Protein AF-A0A318TDD1-F1 (afdb_monomer_lite)

Radius of gyration: 45.19 Å; chains: 1; bounding box: 93×49×121 Å

Sequence (186 aa):
MVEKNIVEIVISEVKKLEINNGDYEGLSPKLKEQLFKAEYYIQQNIEKQKEIYKEIKNNKLNILNIAEKAGIPRSSVYKSKDTLEKYINGRIVEVDKEDILSLHRLTRQKKSLVELNEFIEKIQNHLIETEILEYRIFELEQQIKSLIISNQDLISREYKAQQENESLKILLRKAGISNVLNFNNN

Structure (mmCIF, N/CA/C/O backbone):
data_AF-A0A318TDD1-F1
#
_entry.id   AF-A0A318TDD1-F1
#
loop_
_atom_site.group_PDB
_atom_site.id
_atom_site.type_symbol
_atom_site.label_atom_id
_atom_site.label_alt_id
_atom_site.label_comp_id
_atom_site.label_asym_id
_atom_site.label_entity_id
_atom_site.label_seq_id
_atom_site.pdbx_PDB_ins_code
_atom_site.Cartn_x
_atom_site.Cartn_y
_atom_site.Cartn_z
_atom_site.occupancy
_atom_site.B_iso_or_equiv
_atom_site.auth_seq_id
_atom_site.auth_comp_id
_atom_site.auth_asym_id
_atom_site.auth_atom_id
_atom_site.pdbx_PDB_model_num
ATOM 1 N N . MET A 1 1 ? -13.310 -21.449 33.411 1.00 48.59 1 MET A N 1
ATOM 2 C CA . MET A 1 1 ? -13.204 -21.550 31.934 1.00 48.59 1 MET A CA 1
ATOM 3 C C . MET A 1 1 ? -12.396 -20.405 31.322 1.00 48.59 1 MET A C 1
ATOM 5 O O . MET A 1 1 ? -11.602 -20.690 30.442 1.00 48.59 1 MET A O 1
ATOM 9 N N . VAL A 1 2 ? -12.518 -19.159 31.806 1.00 59.09 2 VAL A N 1
ATOM 10 C CA . VAL A 1 2 ? -11.740 -17.999 31.309 1.00 59.09 2 VAL A CA 1
ATOM 11 C C . VAL A 1 2 ? -10.229 -18.119 31.584 1.00 59.09 2 VAL A C 1
ATOM 13 O O . VAL A 1 2 ? -9.426 -17.824 30.710 1.00 59.09 2 VAL A O 1
ATOM 16 N N . GLU A 1 3 ? -9.829 -18.637 32.750 1.00 61.62 3 GLU A N 1
ATOM 17 C CA . GLU A 1 3 ? -8.406 -18.747 33.131 1.00 61.62 3 GLU A CA 1
ATOM 18 C C . GLU A 1 3 ? -7.612 -19.767 32.300 1.00 61.62 3 GLU A C 1
ATOM 20 O O . GLU A 1 3 ? -6.470 -19.496 31.941 1.00 61.62 3 GLU A O 1
ATOM 25 N N . LYS A 1 4 ? -8.213 -20.913 31.938 1.00 63.91 4 LYS A N 1
ATOM 26 C CA . LYS A 1 4 ? -7.547 -21.926 31.093 1.00 63.91 4 LYS A CA 1
ATOM 27 C C . LYS A 1 4 ? -7.195 -21.376 29.707 1.00 63.91 4 LYS A C 1
ATOM 29 O O . LYS A 1 4 ? -6.110 -21.644 29.214 1.00 63.91 4 LYS A O 1
ATOM 34 N N . ASN A 1 5 ? -8.074 -20.552 29.139 1.00 84.69 5 ASN A N 1
ATOM 35 C CA . ASN A 1 5 ? -7.866 -19.932 27.831 1.00 84.69 5 ASN A CA 1
ATOM 36 C C . ASN A 1 5 ? -6.689 -18.935 27.856 1.00 84.69 5 ASN A C 1
ATOM 38 O O . ASN A 1 5 ? -5.859 -18.912 26.959 1.00 84.69 5 ASN A O 1
ATOM 42 N N . ILE A 1 6 ? -6.550 -18.160 28.935 1.00 90.44 6 ILE A N 1
ATOM 43 C CA . ILE A 1 6 ? -5.453 -17.189 29.066 1.00 90.44 6 ILE A CA 1
ATOM 44 C C . ILE A 1 6 ? -4.104 -17.892 29.220 1.00 90.44 6 ILE A C 1
ATOM 46 O O . ILE A 1 6 ? -3.128 -17.470 28.611 1.00 90.44 6 ILE A O 1
ATOM 50 N N . VAL A 1 7 ? -4.040 -18.988 29.981 1.00 91.69 7 VAL A N 1
ATOM 51 C CA . VAL A 1 7 ? -2.801 -19.774 30.106 1.00 91.69 7 VAL A CA 1
ATOM 52 C C . VAL A 1 7 ? -2.371 -20.347 28.752 1.00 91.69 7 VAL A C 1
ATOM 54 O O . VAL A 1 7 ? -1.194 -20.275 28.413 1.00 91.69 7 VAL A O 1
ATOM 57 N N . GLU A 1 8 ? -3.309 -20.854 27.950 1.00 93.94 8 GLU A N 1
ATOM 58 C CA . GLU A 1 8 ? -3.023 -21.340 26.593 1.00 93.94 8 GLU A CA 1
ATOM 59 C C . GLU A 1 8 ? -2.484 -20.226 25.679 1.00 93.94 8 GLU A C 1
ATOM 61 O O . GLU A 1 8 ? -1.515 -20.445 24.949 1.00 93.94 8 GLU A O 1
ATOM 66 N N . ILE A 1 9 ? -3.048 -19.015 25.767 1.00 93.50 9 ILE A N 1
ATOM 67 C CA . ILE A 1 9 ? -2.560 -17.844 25.023 1.00 93.50 9 ILE A CA 1
ATOM 68 C C . ILE A 1 9 ? -1.137 -17.478 25.455 1.00 93.50 9 ILE A C 1
ATOM 70 O O . ILE A 1 9 ? -0.271 -17.301 24.600 1.00 93.50 9 ILE A O 1
ATOM 74 N N . VAL A 1 10 ? -0.865 -17.430 26.763 1.00 94.75 10 VAL A N 1
ATOM 75 C CA . VAL A 1 10 ? 0.481 -17.138 27.282 1.00 94.75 10 VAL A CA 1
ATOM 76 C C . VAL A 1 10 ? 1.493 -18.168 26.783 1.00 94.75 10 VAL A C 1
ATOM 78 O O . VAL A 1 10 ? 2.563 -17.785 26.317 1.00 94.75 10 VAL A O 1
ATOM 81 N N . ILE A 1 11 ? 1.162 -19.462 26.831 1.00 95.31 11 ILE A N 1
ATOM 82 C CA . ILE A 1 11 ? 2.038 -20.532 26.326 1.00 95.31 11 ILE A CA 1
ATOM 83 C C . ILE A 1 11 ? 2.321 -20.332 24.830 1.00 95.31 11 ILE A C 1
ATOM 85 O O . ILE A 1 11 ? 3.471 -20.425 24.394 1.00 95.31 11 ILE A O 1
ATOM 89 N N . SER A 1 12 ? 1.285 -20.026 24.045 1.00 95.38 12 SER A N 1
ATOM 90 C CA . SER A 1 12 ? 1.413 -19.771 22.609 1.00 95.38 12 SER A CA 1
ATOM 91 C C . SER A 1 12 ? 2.309 -18.564 22.311 1.00 95.38 12 SER A C 1
ATOM 93 O O . SER A 1 12 ? 3.202 -18.654 21.466 1.00 95.38 12 SER A O 1
ATOM 95 N N . GLU A 1 13 ? 2.111 -17.441 23.002 1.00 95.19 13 GLU A N 1
ATOM 96 C CA . GLU A 1 13 ? 2.904 -16.229 22.771 1.00 95.19 13 GLU A CA 1
ATOM 97 C C . GLU A 1 13 ? 4.341 -16.366 23.295 1.00 95.19 13 GLU A C 1
ATOM 99 O O . GLU A 1 13 ? 5.260 -15.895 22.635 1.00 95.19 13 GLU A O 1
ATOM 104 N N . VAL A 1 14 ? 4.583 -17.096 24.391 1.00 95.62 14 VAL A N 1
ATOM 105 C CA . VAL A 1 14 ? 5.948 -17.436 24.846 1.00 95.62 14 VAL A CA 1
ATOM 106 C C . VAL A 1 14 ? 6.703 -18.227 23.781 1.00 95.62 14 VAL A C 1
ATOM 108 O O . VAL A 1 14 ? 7.860 -17.920 23.498 1.00 95.62 14 VAL A O 1
ATOM 111 N N . LYS A 1 15 ? 6.037 -19.191 23.134 1.00 95.44 15 LYS A N 1
ATOM 112 C CA . LYS A 1 15 ? 6.617 -19.958 22.027 1.00 95.44 15 LYS A CA 1
AT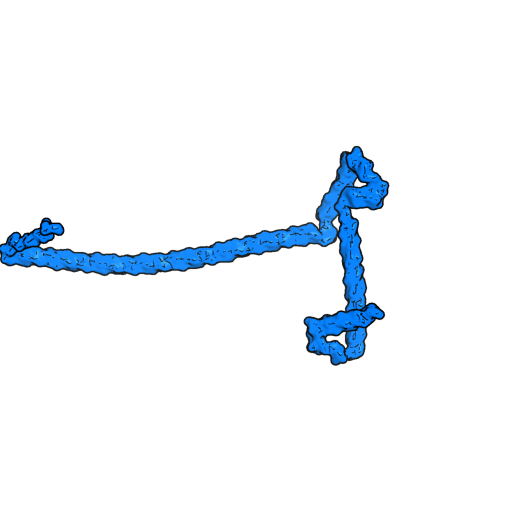OM 113 C C . LYS A 1 15 ? 6.897 -19.087 20.803 1.00 95.44 15 LYS A C 1
ATOM 115 O O . LYS A 1 15 ? 7.966 -19.183 20.215 1.00 95.44 15 LYS A O 1
ATOM 120 N N . LYS A 1 16 ? 5.941 -18.243 20.416 1.00 95.69 16 LYS A N 1
ATOM 121 C CA . LYS A 1 16 ? 6.019 -17.387 19.223 1.00 95.69 16 LYS A CA 1
ATOM 122 C C . LYS A 1 16 ? 7.038 -16.253 19.352 1.00 95.69 16 LYS A C 1
ATOM 124 O O . LYS A 1 16 ? 7.651 -15.882 18.360 1.00 95.69 16 LYS A O 1
ATOM 129 N N . LEU A 1 17 ? 7.191 -15.700 20.552 1.00 95.56 17 LEU A N 1
ATOM 130 C CA . LEU A 1 17 ? 8.144 -14.631 20.862 1.00 95.56 17 LEU A CA 1
ATOM 131 C C . LEU A 1 17 ? 9.504 -15.172 21.335 1.00 95.56 17 LEU A C 1
ATOM 133 O O . LEU A 1 17 ? 10.353 -14.384 21.741 1.00 95.56 17 LEU A O 1
ATOM 137 N N . GLU A 1 18 ? 9.693 -16.497 21.319 1.00 93.81 18 GLU A N 1
ATOM 138 C CA . GLU A 1 18 ? 10.921 -17.193 21.734 1.00 93.81 18 GLU A CA 1
ATOM 139 C C . GLU A 1 18 ? 11.395 -16.845 23.160 1.00 93.81 18 GLU A C 1
ATOM 141 O O . GLU A 1 18 ? 12.580 -16.917 23.492 1.00 93.81 18 GLU A O 1
ATOM 146 N N . ILE A 1 19 ? 10.463 -16.512 24.057 1.00 92.00 19 ILE A N 1
ATOM 147 C CA . ILE A 1 19 ? 10.782 -16.227 25.460 1.00 92.00 19 ILE A CA 1
ATOM 148 C C . ILE A 1 19 ? 11.241 -17.531 26.119 1.00 92.00 19 ILE A C 1
ATOM 150 O O . ILE A 1 19 ? 10.543 -18.539 26.051 1.00 92.00 19 ILE A O 1
ATOM 154 N N . ASN A 1 20 ? 12.419 -17.522 26.754 1.00 92.25 20 ASN A N 1
ATOM 155 C CA . ASN A 1 20 ? 13.045 -18.727 27.318 1.00 92.25 20 ASN A CA 1
ATOM 156 C C . ASN A 1 20 ? 13.154 -19.875 26.290 1.00 92.25 20 ASN A C 1
ATOM 158 O O . ASN A 1 20 ? 12.842 -21.024 26.593 1.00 92.25 20 ASN A O 1
ATOM 162 N N . ASN A 1 21 ? 13.542 -19.557 25.047 1.00 91.94 21 ASN A N 1
ATOM 163 C CA . ASN A 1 21 ? 13.595 -20.505 23.924 1.00 91.94 21 ASN A CA 1
ATOM 164 C C . ASN A 1 21 ? 12.242 -21.184 23.630 1.00 91.94 21 ASN A C 1
ATOM 166 O O . ASN A 1 21 ? 12.189 -22.316 23.151 1.00 91.94 21 ASN A O 1
ATOM 170 N N . GLY A 1 22 ? 11.140 -20.506 23.957 1.00 90.19 22 GLY A N 1
ATOM 171 C CA . GLY A 1 22 ? 9.783 -21.015 23.798 1.00 90.19 22 GLY A CA 1
ATOM 172 C C . GLY A 1 22 ? 9.348 -22.027 24.860 1.00 90.19 22 GLY A C 1
ATOM 173 O O . GLY A 1 22 ? 8.256 -22.584 24.740 1.00 90.19 22 GLY A O 1
ATOM 174 N N . ASP A 1 23 ? 10.159 -22.262 25.897 1.00 93.50 23 ASP A N 1
ATOM 175 C CA . ASP A 1 23 ? 9.801 -23.131 27.015 1.00 93.50 23 ASP A CA 1
ATOM 176 C C . ASP A 1 23 ? 9.113 -22.338 28.132 1.00 93.50 23 ASP A C 1
ATOM 178 O O . ASP A 1 23 ? 9.750 -21.727 28.995 1.00 93.50 23 ASP A O 1
ATOM 182 N N . TYR A 1 24 ? 7.780 -22.380 28.130 1.00 92.94 24 TYR A N 1
ATOM 183 C CA . TYR A 1 24 ? 6.978 -21.838 29.221 1.00 92.94 24 TYR A CA 1
ATOM 184 C C . TYR A 1 24 ? 7.194 -22.605 30.527 1.00 92.94 24 TYR A C 1
ATOM 186 O O . TYR A 1 24 ? 7.196 -21.990 31.593 1.00 92.94 24 TYR A O 1
ATOM 194 N N . GLU A 1 25 ? 7.385 -23.928 30.484 1.00 93.88 25 GLU A N 1
ATOM 195 C CA . GLU A 1 25 ? 7.433 -24.734 31.701 1.00 93.88 25 GLU A CA 1
ATOM 196 C C . GLU A 1 25 ? 8.698 -24.493 32.521 1.00 93.88 25 GLU A C 1
ATOM 198 O O . GLU A 1 25 ? 8.611 -24.451 33.752 1.00 93.88 25 GLU A O 1
ATOM 203 N N . GLY A 1 26 ? 9.818 -24.213 31.852 1.00 91.75 26 GLY A N 1
ATOM 204 C CA . GLY A 1 26 ? 11.082 -23.811 32.468 1.00 91.75 26 GLY A CA 1
ATOM 205 C C . GLY A 1 26 ? 11.073 -22.436 33.151 1.00 91.75 26 GLY A C 1
ATOM 206 O O . GLY A 1 26 ? 12.039 -22.085 33.831 1.00 91.75 26 GLY A O 1
ATOM 207 N N . LEU A 1 27 ? 10.001 -21.645 33.021 1.00 94.06 27 LEU A N 1
ATOM 208 C CA . LEU A 1 27 ? 9.895 -20.345 33.686 1.00 94.06 27 LEU A CA 1
ATOM 209 C C . LEU A 1 27 ?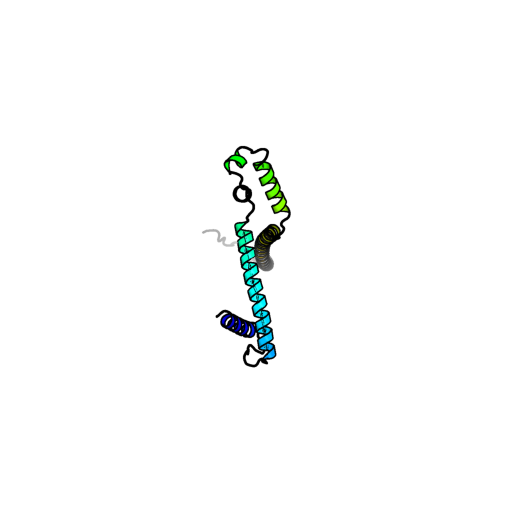 9.622 -20.478 35.189 1.00 94.06 27 LEU A C 1
ATOM 211 O O . LEU A 1 27 ? 8.841 -21.318 35.643 1.00 94.06 27 LEU A O 1
ATOM 215 N N . SER A 1 28 ? 10.195 -19.559 35.972 1.00 95.62 28 SER A N 1
ATOM 216 C CA . SER A 1 28 ? 9.906 -19.485 37.408 1.00 95.62 28 SER A CA 1
ATOM 217 C C . SER A 1 28 ? 8.413 -19.202 37.674 1.00 95.62 28 SER A C 1
ATOM 219 O O . SER A 1 28 ? 7.795 -18.436 36.924 1.00 95.62 28 SER A O 1
ATOM 221 N N . PRO A 1 29 ? 7.825 -19.731 38.768 1.00 95.31 29 PRO A N 1
ATOM 222 C CA . PRO A 1 29 ? 6.404 -19.538 39.079 1.00 95.31 29 PRO A CA 1
ATOM 223 C C . PRO A 1 29 ? 5.979 -18.067 39.144 1.00 95.31 29 PRO A C 1
ATOM 225 O O . PRO A 1 29 ? 4.921 -17.698 38.641 1.00 95.31 29 PRO A O 1
ATOM 228 N N . LYS A 1 30 ? 6.844 -17.205 39.694 1.00 95.50 30 LYS A N 1
ATOM 229 C CA . LYS A 1 30 ? 6.609 -15.758 39.774 1.00 95.50 30 LYS A CA 1
ATOM 230 C C . LYS A 1 30 ? 6.470 -15.121 38.389 1.00 95.50 30 LYS A C 1
ATOM 232 O O . LYS A 1 30 ? 5.648 -14.232 38.198 1.00 95.50 30 LYS A O 1
ATOM 237 N N . LEU A 1 31 ? 7.269 -15.576 37.427 1.00 94.62 31 LEU A N 1
ATOM 238 C CA . LEU A 1 31 ? 7.280 -15.032 36.072 1.00 94.62 31 LEU A CA 1
ATOM 239 C C . LEU A 1 31 ? 6.074 -15.537 35.269 1.00 94.62 31 LEU A C 1
ATOM 241 O O . LEU A 1 31 ? 5.433 -14.745 34.585 1.00 94.62 31 LEU A O 1
ATOM 245 N N . LYS A 1 32 ? 5.684 -16.809 35.450 1.00 94.56 32 LYS A N 1
ATOM 246 C CA . LYS A 1 32 ? 4.418 -17.358 34.929 1.00 94.56 32 LYS A CA 1
ATOM 247 C C . LYS A 1 32 ? 3.209 -16.547 35.416 1.00 94.56 32 LYS A C 1
ATOM 249 O O . LYS A 1 32 ? 2.358 -16.163 34.619 1.00 94.56 32 LYS A O 1
ATOM 254 N N . GLU A 1 33 ? 3.165 -16.216 36.708 1.00 95.12 33 GLU A N 1
ATOM 255 C CA . GLU A 1 33 ? 2.094 -15.395 37.290 1.00 95.12 33 GLU A CA 1
ATOM 256 C C . GLU A 1 33 ? 2.065 -13.968 36.713 1.00 95.12 33 GLU A C 1
ATOM 258 O O . GLU A 1 33 ? 0.995 -13.429 36.423 1.00 95.12 33 GLU A O 1
ATOM 263 N N . GLN A 1 34 ? 3.232 -13.348 36.515 1.00 95.69 34 GLN A N 1
ATOM 264 C CA . GLN A 1 34 ? 3.334 -12.017 35.909 1.00 95.69 34 GLN A CA 1
ATOM 265 C C . GLN A 1 34 ? 2.864 -12.010 34.452 1.00 95.69 34 GLN A C 1
ATOM 267 O O . GLN A 1 34 ? 2.105 -11.118 34.073 1.00 95.69 34 GLN A O 1
ATOM 272 N N . LEU A 1 35 ? 3.264 -13.009 33.660 1.00 95.56 35 LEU A N 1
ATOM 273 C CA . LEU A 1 35 ? 2.818 -13.163 32.275 1.00 95.56 35 LEU A CA 1
ATOM 274 C C . LEU A 1 35 ? 1.305 -13.365 32.199 1.00 95.56 35 LEU A C 1
ATOM 276 O O . LEU A 1 35 ? 0.641 -12.698 31.413 1.00 95.56 35 LEU A O 1
ATOM 280 N N . PHE A 1 36 ? 0.747 -14.206 33.070 1.00 95.12 36 PHE A N 1
ATOM 281 C CA . PHE A 1 36 ? -0.698 -14.391 33.156 1.00 95.12 36 PHE A CA 1
ATOM 282 C C . PHE A 1 36 ? -1.432 -13.082 33.473 1.00 95.12 36 PHE A C 1
ATOM 284 O O . PHE A 1 36 ? -2.406 -12.744 32.805 1.00 95.12 36 PHE A O 1
ATOM 291 N N . LYS A 1 37 ? -0.966 -12.314 34.468 1.00 95.81 37 LYS A N 1
ATOM 292 C CA . LYS A 1 37 ? -1.576 -11.024 34.838 1.00 95.81 37 LYS A CA 1
ATOM 293 C C . LYS A 1 37 ? -1.495 -10.000 33.706 1.00 95.81 37 LYS A C 1
ATOM 295 O O . LYS A 1 37 ? -2.464 -9.277 33.473 1.00 95.81 37 LYS A O 1
ATOM 300 N N . ALA A 1 38 ? -0.356 -9.940 33.018 1.00 95.75 38 ALA A N 1
A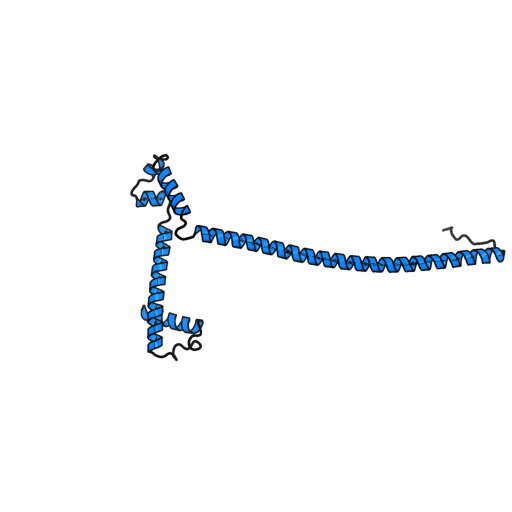TOM 301 C CA . ALA A 1 38 ? -0.177 -9.072 31.862 1.00 95.75 38 ALA A CA 1
ATOM 302 C C . ALA A 1 38 ? -1.149 -9.458 30.739 1.00 95.75 38 ALA A C 1
ATOM 304 O O . ALA A 1 38 ? -1.900 -8.606 30.266 1.00 95.75 38 ALA A O 1
ATOM 305 N N . GLU A 1 39 ? -1.202 -10.742 30.385 1.00 95.69 39 GLU A N 1
ATOM 306 C CA . GLU A 1 39 ? -2.077 -11.246 29.328 1.00 95.69 39 GLU A CA 1
ATOM 307 C C . GLU A 1 39 ? -3.553 -11.039 29.663 1.00 95.69 39 GLU A C 1
ATOM 309 O O . GLU A 1 39 ? -4.327 -10.577 28.831 1.00 95.69 39 GLU A O 1
ATOM 314 N N . TYR A 1 40 ? -3.944 -11.277 30.914 1.00 94.88 40 TYR A N 1
ATOM 315 C CA . TYR A 1 40 ? -5.295 -11.000 31.386 1.00 94.88 40 TYR A CA 1
ATOM 316 C C . TYR A 1 40 ? -5.701 -9.544 31.119 1.00 94.88 40 TYR A C 1
ATOM 318 O O . TYR A 1 40 ? -6.779 -9.279 30.582 1.00 94.88 40 TYR A O 1
ATOM 326 N N . TYR A 1 41 ? -4.829 -8.587 31.444 1.00 95.56 41 TYR A N 1
ATOM 327 C CA . TYR A 1 41 ? -5.097 -7.171 31.200 1.00 95.56 41 TYR A CA 1
ATOM 328 C C . TYR A 1 41 ? -5.098 -6.814 29.704 1.00 95.56 41 TYR A C 1
ATOM 330 O O . TYR A 1 41 ? -5.919 -6.006 29.260 1.00 95.56 41 TYR A O 1
ATOM 338 N N . ILE A 1 42 ? -4.219 -7.429 28.908 1.00 95.12 42 ILE A N 1
ATOM 339 C CA . ILE A 1 42 ? -4.195 -7.270 27.447 1.00 95.12 42 ILE A CA 1
ATOM 340 C C . ILE A 1 42 ? -5.522 -7.741 26.845 1.00 95.12 42 ILE A C 1
ATOM 342 O O . ILE A 1 42 ? -6.164 -6.978 26.122 1.00 95.12 42 ILE A O 1
ATOM 346 N N . GLN A 1 43 ? -5.990 -8.937 27.203 1.00 93.81 43 GLN A N 1
ATOM 347 C CA . GLN A 1 43 ? -7.249 -9.491 26.701 1.00 93.81 43 GLN A CA 1
ATOM 348 C C . GLN A 1 43 ? -8.460 -8.651 27.114 1.00 93.81 43 GLN A C 1
ATOM 350 O O . GLN A 1 43 ? -9.340 -8.394 26.291 1.00 93.81 43 GLN A O 1
ATOM 355 N N . GLN A 1 44 ? -8.483 -8.129 28.345 1.00 94.19 44 GLN A N 1
ATOM 356 C CA . GLN A 1 44 ? -9.521 -7.179 28.753 1.00 94.19 44 GLN A CA 1
ATOM 357 C C . GLN A 1 44 ? -9.541 -5.920 27.879 1.00 94.19 44 GLN A C 1
ATOM 359 O O . GLN A 1 44 ? -10.613 -5.432 27.519 1.00 94.19 44 GLN A O 1
ATOM 364 N N . ASN A 1 45 ? -8.375 -5.378 27.528 1.00 94.44 45 ASN A N 1
ATOM 365 C CA . ASN A 1 45 ? -8.309 -4.221 26.640 1.00 94.44 45 ASN A CA 1
ATOM 366 C C . ASN A 1 45 ? -8.698 -4.565 25.202 1.00 94.44 45 ASN A C 1
ATOM 368 O O . ASN A 1 45 ? -9.360 -3.754 24.559 1.00 94.44 45 ASN A O 1
ATOM 372 N N . ILE A 1 46 ? -8.348 -5.753 24.708 1.00 93.12 46 ILE A N 1
ATOM 373 C CA . ILE A 1 46 ? -8.780 -6.232 23.389 1.00 93.12 46 ILE A CA 1
ATOM 374 C C . ILE A 1 46 ? -10.311 -6.294 23.321 1.00 93.12 46 ILE A C 1
ATOM 376 O O . ILE A 1 46 ? -10.896 -5.812 22.352 1.00 93.12 46 ILE A O 1
ATOM 380 N N . GLU A 1 47 ? -10.976 -6.828 24.347 1.00 92.94 47 GLU A N 1
ATOM 381 C CA . GLU A 1 47 ? -12.443 -6.863 24.398 1.00 92.94 47 GLU A CA 1
ATOM 382 C C . GLU A 1 47 ? -13.053 -5.455 24.399 1.00 92.94 47 GLU A C 1
ATOM 384 O O . GLU A 1 47 ? -13.908 -5.160 23.563 1.00 92.94 47 GLU A O 1
ATOM 389 N N . LYS A 1 48 ? -12.533 -4.533 25.221 1.00 93.94 48 LYS A N 1
ATOM 390 C CA . LYS A 1 48 ? -12.970 -3.124 25.203 1.00 93.94 48 LYS A CA 1
ATOM 391 C C . LYS A 1 48 ? -12.793 -2.477 23.830 1.00 93.94 48 LYS A C 1
ATOM 393 O O . LYS A 1 48 ? -13.671 -1.763 23.356 1.00 93.94 48 LYS A O 1
ATOM 398 N N . GLN A 1 49 ? -11.673 -2.732 23.157 1.00 89.94 49 GLN A N 1
ATOM 399 C CA . GLN A 1 49 ? -11.444 -2.213 21.809 1.00 89.94 49 GLN A CA 1
ATOM 400 C C . GLN A 1 49 ? -12.452 -2.777 20.799 1.00 89.94 49 GLN A C 1
ATOM 402 O O . GLN A 1 49 ? -12.939 -2.031 19.947 1.00 89.94 49 GLN A O 1
ATOM 407 N N . LYS A 1 50 ? -12.818 -4.063 20.900 1.00 91.81 50 LYS A N 1
ATOM 408 C CA . LYS A 1 50 ? -13.869 -4.665 20.060 1.00 91.81 50 LYS A CA 1
ATOM 409 C C . LYS A 1 50 ? -15.233 -4.019 20.308 1.00 91.81 50 LYS A C 1
ATOM 411 O O . LYS A 1 50 ? -15.984 -3.821 19.352 1.00 91.81 50 LYS A O 1
ATOM 416 N N . GLU A 1 51 ? -15.564 -3.703 21.557 1.00 93.44 51 GLU A N 1
ATOM 417 C CA . GLU A 1 51 ? -16.799 -2.996 21.917 1.00 93.44 51 GLU A CA 1
ATOM 418 C C . GLU A 1 51 ? -16.823 -1.590 21.315 1.00 93.44 51 GLU A C 1
ATOM 420 O O . GLU A 1 51 ? -17.738 -1.274 20.554 1.00 93.44 51 GLU A O 1
ATOM 425 N N . ILE A 1 52 ? -15.765 -0.803 21.531 1.00 90.50 52 ILE A N 1
ATOM 426 C CA . ILE A 1 52 ? -15.610 0.540 20.952 1.00 90.50 52 ILE A CA 1
ATOM 427 C C . ILE A 1 52 ? -15.732 0.489 19.423 1.00 90.50 52 ILE A C 1
ATOM 429 O O . ILE A 1 52 ? -16.434 1.298 18.819 1.00 90.50 52 ILE A O 1
ATOM 433 N N . TYR A 1 53 ? -15.102 -0.492 18.772 1.00 87.12 53 TYR A N 1
ATOM 434 C CA . TYR A 1 53 ? -15.209 -0.667 17.325 1.00 87.12 53 TYR A CA 1
ATOM 435 C C . TYR A 1 53 ? -16.656 -0.913 16.867 1.00 87.12 53 TYR A C 1
ATOM 437 O O . TYR A 1 53 ? -17.108 -0.323 15.880 1.00 87.12 53 TYR A O 1
ATOM 445 N N . LYS A 1 54 ? -17.408 -1.760 17.583 1.00 88.94 54 LYS A N 1
ATOM 446 C CA . LYS A 1 54 ? -18.832 -1.994 17.295 1.00 88.94 54 LYS A CA 1
ATOM 447 C C . LYS A 1 54 ? -19.654 -0.721 17.490 1.00 88.94 54 LYS A C 1
ATOM 449 O O . LYS A 1 54 ? -20.504 -0.427 16.651 1.00 88.94 54 LYS A O 1
ATOM 454 N N . GLU A 1 55 ? -19.394 0.042 18.546 1.00 87.62 55 GLU A N 1
ATOM 455 C CA . GLU A 1 55 ? -20.081 1.309 18.804 1.00 87.62 55 GLU A CA 1
ATOM 456 C C . GLU A 1 55 ? -19.818 2.337 17.707 1.00 87.62 55 GLU A C 1
ATOM 458 O O . GLU A 1 55 ? -20.767 2.910 17.178 1.00 87.62 55 GLU A O 1
ATOM 463 N N . ILE A 1 56 ? -18.561 2.522 17.297 1.00 84.50 56 ILE A N 1
ATOM 464 C CA . ILE A 1 56 ? -18.195 3.426 16.198 1.00 84.50 56 ILE A CA 1
ATOM 465 C C . ILE A 1 56 ? -18.913 3.016 14.908 1.00 84.50 56 ILE A C 1
ATOM 467 O O . ILE A 1 56 ? -19.472 3.860 14.206 1.00 84.50 56 ILE A O 1
ATOM 471 N N . LYS A 1 57 ? -18.949 1.713 14.604 1.00 81.19 57 LYS A N 1
ATOM 472 C CA . LYS A 1 57 ? -19.636 1.188 13.418 1.00 81.19 57 LYS A CA 1
ATOM 473 C C . LYS A 1 57 ? -21.144 1.459 13.456 1.00 81.19 57 LYS A C 1
ATOM 475 O O . LYS A 1 57 ? -21.724 1.816 12.430 1.00 81.19 57 LYS A O 1
ATOM 480 N N . ASN A 1 58 ? -21.771 1.302 14.619 1.00 80.75 58 ASN A N 1
ATOM 481 C CA . ASN A 1 58 ? -23.214 1.472 14.795 1.00 80.75 58 ASN A CA 1
ATOM 482 C C . ASN A 1 58 ? -23.635 2.947 14.903 1.00 80.75 58 ASN A C 1
ATOM 484 O O . ASN A 1 58 ? -24.742 3.297 14.502 1.00 80.75 58 ASN A O 1
ATOM 488 N N . ASN A 1 59 ? -22.750 3.822 15.382 1.00 80.88 59 ASN A N 1
ATOM 489 C CA . ASN A 1 59 ? -23.002 5.252 15.569 1.00 80.88 59 ASN A CA 1
ATOM 490 C C . ASN A 1 59 ? -22.521 6.109 14.388 1.00 80.88 59 ASN A C 1
ATOM 492 O O . ASN A 1 59 ? -22.220 7.290 14.556 1.00 80.88 59 ASN A O 1
ATOM 496 N N . LYS A 1 60 ? -22.466 5.545 13.173 1.00 82.38 60 LYS A N 1
ATOM 497 C CA . LYS A 1 60 ? -22.097 6.309 11.976 1.00 82.38 60 LYS A CA 1
ATOM 498 C C . LYS A 1 60 ? -23.027 7.514 11.812 1.00 82.38 60 LYS A C 1
ATOM 500 O O . LYS A 1 60 ? -24.244 7.345 11.687 1.00 82.38 60 LYS A O 1
ATOM 505 N N . LEU A 1 61 ? -22.446 8.709 11.767 1.00 86.44 61 LEU A N 1
ATOM 506 C CA . LEU A 1 61 ? -23.183 9.953 11.591 1.00 86.44 61 LEU A CA 1
ATOM 507 C C . LEU A 1 61 ? -23.796 9.994 10.189 1.00 86.44 61 LEU A C 1
ATOM 509 O O . LEU A 1 61 ? -23.108 9.995 9.173 1.00 86.44 61 LEU A O 1
ATOM 513 N N . ASN A 1 62 ? -25.120 9.959 10.137 1.00 89.44 62 ASN A N 1
ATOM 514 C CA . ASN A 1 62 ? -25.907 10.198 8.937 1.00 89.44 62 ASN A CA 1
ATOM 515 C C . ASN A 1 62 ? -27.271 10.749 9.362 1.00 89.44 62 ASN A C 1
ATOM 517 O O . ASN A 1 62 ? -27.680 10.572 10.512 1.00 89.44 62 ASN A O 1
ATOM 521 N N . ILE A 1 63 ? -27.984 11.388 8.433 1.00 90.62 63 ILE A N 1
ATOM 522 C CA . ILE A 1 63 ? -29.291 12.001 8.708 1.00 90.62 63 ILE A CA 1
ATOM 523 C C . ILE A 1 63 ? -30.263 11.034 9.388 1.00 90.62 63 ILE A C 1
ATOM 525 O O . ILE A 1 63 ? -30.963 11.432 10.314 1.00 90.62 63 ILE A O 1
ATOM 529 N N . LEU A 1 64 ? -30.313 9.773 8.949 1.00 89.06 64 LEU A N 1
ATOM 530 C CA . LEU A 1 64 ? -31.284 8.799 9.449 1.00 89.06 64 LEU A CA 1
ATOM 531 C C . LEU A 1 64 ? -30.980 8.410 10.895 1.00 89.06 64 LEU A C 1
ATOM 533 O O . LEU A 1 64 ? -31.885 8.435 11.725 1.00 89.06 64 LEU A O 1
ATOM 537 N N . ASN A 1 65 ? -29.714 8.113 11.190 1.00 90.56 65 ASN A N 1
ATOM 538 C CA . ASN A 1 65 ? -29.251 7.772 12.531 1.00 90.56 65 ASN A CA 1
ATOM 539 C C . ASN A 1 65 ? -29.415 8.952 13.491 1.00 90.56 65 ASN A C 1
ATOM 541 O O . ASN A 1 65 ? -29.857 8.764 14.620 1.00 90.56 65 ASN A O 1
ATOM 545 N N . ILE A 1 66 ? -29.093 10.169 13.049 1.00 91.69 66 ILE A N 1
ATOM 546 C CA . ILE A 1 66 ? -29.230 11.370 13.880 1.00 91.69 66 ILE A CA 1
ATOM 547 C C . ILE A 1 66 ? -30.705 11.654 14.164 1.00 91.69 66 ILE A C 1
ATOM 549 O O . ILE A 1 66 ? -31.059 11.891 15.315 1.00 91.69 66 ILE A O 1
ATOM 553 N N . ALA A 1 67 ? -31.574 11.571 13.152 1.00 91.81 67 ALA A N 1
ATOM 554 C CA . ALA A 1 67 ? -33.012 11.753 13.329 1.00 91.81 67 ALA A CA 1
ATOM 555 C C . ALA A 1 67 ? -33.588 10.730 14.319 1.00 91.81 67 ALA A C 1
ATOM 557 O O . ALA A 1 67 ? -34.298 11.099 15.249 1.00 91.81 67 ALA A O 1
ATOM 558 N N . GLU A 1 68 ? -33.223 9.456 14.168 1.00 91.44 68 GLU A N 1
ATOM 559 C CA . GLU A 1 68 ? -33.662 8.379 15.054 1.00 91.44 68 GLU A CA 1
ATOM 560 C C . GLU A 1 68 ? -33.188 8.582 16.499 1.00 91.44 68 GLU A C 1
ATOM 562 O O . GLU A 1 68 ? -33.999 8.550 17.423 1.00 91.44 68 GLU A O 1
ATOM 567 N N . LYS A 1 69 ? -31.895 8.858 16.706 1.00 91.19 69 LYS A N 1
ATOM 568 C CA . LYS A 1 69 ? -31.318 9.057 18.046 1.00 91.19 69 LYS A CA 1
ATOM 569 C C . LYS A 1 69 ? -31.795 10.341 18.724 1.00 91.19 69 LYS A C 1
ATOM 571 O O . LYS A 1 69 ? -31.871 10.375 19.947 1.00 91.19 69 LYS A O 1
ATOM 576 N N . ALA A 1 70 ? -32.139 11.369 17.952 1.00 91.62 70 ALA A N 1
ATOM 577 C CA . ALA A 1 70 ? -32.710 12.613 18.460 1.00 91.62 70 ALA A CA 1
ATOM 578 C C . ALA A 1 70 ? -34.235 12.542 18.675 1.00 91.62 70 ALA A C 1
ATOM 580 O O . ALA A 1 70 ? -34.829 13.522 19.119 1.00 91.62 70 ALA A O 1
ATOM 581 N N . GLY A 1 71 ? -34.887 11.421 18.339 1.00 93.62 71 GLY A N 1
ATOM 582 C CA . GLY A 1 71 ? -36.344 11.285 18.434 1.00 93.62 71 GLY A CA 1
ATOM 583 C C . GLY A 1 71 ? -37.112 12.146 17.425 1.00 93.62 71 GLY A C 1
ATOM 584 O O . GLY A 1 71 ? -38.278 12.469 17.643 1.00 93.62 71 GLY A O 1
ATOM 585 N N . ILE A 1 72 ? -36.474 12.535 16.318 1.00 93.44 72 ILE A N 1
ATOM 586 C CA . ILE A 1 72 ? -37.063 13.373 15.272 1.00 93.44 72 ILE A CA 1
ATOM 587 C C . ILE A 1 72 ? -37.604 12.468 14.154 1.00 93.44 72 ILE A C 1
ATOM 589 O O . ILE A 1 72 ? -36.841 11.708 13.550 1.00 93.44 72 ILE A O 1
ATOM 593 N N . PRO A 1 73 ? -38.900 12.558 13.794 1.00 93.75 73 PRO A N 1
ATOM 594 C CA . PRO A 1 73 ? -39.430 11.813 12.660 1.00 93.75 73 PRO A CA 1
ATOM 595 C C . PRO A 1 73 ? -38.692 12.175 11.369 1.00 93.75 73 PRO A C 1
ATOM 597 O O . PRO A 1 73 ? -38.537 13.352 11.038 1.00 93.75 73 PRO A O 1
ATOM 600 N N . ARG A 1 74 ? -38.300 11.165 10.583 1.00 91.31 74 ARG A N 1
ATOM 601 C CA . ARG A 1 74 ? -37.594 11.364 9.300 1.00 91.31 74 ARG A CA 1
ATOM 602 C C . ARG A 1 74 ? -38.336 12.329 8.376 1.00 91.31 74 ARG A C 1
ATOM 604 O O . ARG A 1 74 ? -37.725 13.194 7.759 1.00 91.31 74 ARG A O 1
ATOM 611 N N . SER A 1 75 ? -39.663 12.225 8.328 1.00 93.00 75 SER A N 1
ATOM 612 C CA . SER A 1 75 ? -40.514 13.130 7.553 1.00 93.00 75 SER A CA 1
ATOM 613 C C . SER A 1 75 ? -40.354 14.592 7.964 1.00 93.00 75 SER A C 1
ATOM 615 O O . SER A 1 75 ? -40.442 15.465 7.111 1.00 93.00 75 SER A O 1
ATOM 617 N N . SER A 1 76 ? -40.126 14.871 9.247 1.00 91.62 76 SER A N 1
ATOM 618 C CA . SER A 1 76 ? -39.950 16.233 9.758 1.00 91.62 76 SER A CA 1
ATOM 619 C C . SER A 1 76 ? -38.599 16.818 9.356 1.00 91.62 76 SER A C 1
ATOM 621 O O . SER A 1 76 ? -38.528 18.006 9.060 1.00 91.62 76 SER A O 1
ATOM 623 N N . VAL A 1 77 ? -37.553 15.989 9.269 1.00 91.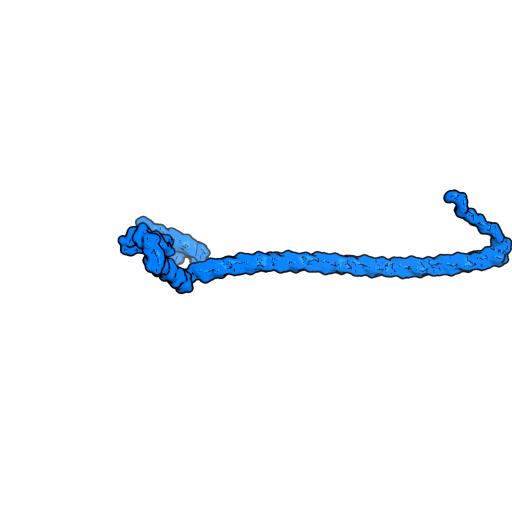19 77 VAL A N 1
ATOM 624 C CA . VAL A 1 77 ? -36.242 16.416 8.754 1.00 91.19 77 VAL A CA 1
ATOM 625 C C . VAL A 1 77 ? -36.354 16.815 7.282 1.00 91.19 77 VAL A C 1
ATOM 627 O O . VAL A 1 77 ? -36.001 17.935 6.928 1.00 91.19 77 VAL A O 1
ATOM 630 N N . TYR A 1 78 ? -36.931 15.951 6.443 1.00 90.75 78 TYR A N 1
ATOM 631 C CA . TYR A 1 78 ? -37.022 16.199 4.997 1.00 90.75 78 TYR A CA 1
ATOM 632 C C . TYR A 1 78 ? -38.064 17.253 4.595 1.00 90.75 78 TYR A C 1
ATOM 634 O O . TYR A 1 78 ? -37.955 17.842 3.520 1.00 90.75 78 TYR A O 1
ATOM 642 N N . LYS A 1 79 ? -39.080 17.508 5.431 1.00 93.69 79 LYS A N 1
ATOM 643 C CA . LYS A 1 79 ? -40.014 18.633 5.236 1.00 93.69 79 LYS A CA 1
ATOM 644 C C . LYS A 1 79 ? -39.353 19.987 5.503 1.00 93.69 79 LYS A C 1
ATOM 646 O O . LYS A 1 79 ? -39.784 20.984 4.935 1.00 93.69 79 LYS A O 1
ATOM 651 N N . SER A 1 80 ? -38.304 20.012 6.321 1.00 92.38 80 SER A N 1
ATOM 652 C CA . SER A 1 80 ? -37.610 21.221 6.768 1.00 92.38 80 SER A CA 1
ATOM 653 C C . SER A 1 80 ? -36.193 21.280 6.194 1.00 92.38 80 SER A C 1
ATOM 655 O O . SER A 1 80 ? -35.208 21.328 6.937 1.00 92.38 80 SER A O 1
ATOM 657 N N . LYS A 1 81 ? -36.090 21.257 4.857 1.00 89.88 81 LYS A N 1
ATOM 658 C CA . LYS A 1 81 ? -34.805 21.159 4.144 1.00 89.88 81 LYS A CA 1
ATOM 659 C C . LYS A 1 81 ? -33.823 22.272 4.513 1.00 89.88 81 LYS A C 1
ATOM 661 O O . LYS A 1 81 ? -32.671 22.000 4.844 1.00 89.88 81 LYS A O 1
ATOM 666 N N . ASP A 1 82 ? -34.289 23.519 4.517 1.00 93.75 82 ASP A N 1
ATOM 667 C CA . ASP A 1 82 ? -33.430 24.694 4.721 1.00 93.75 82 ASP A CA 1
ATOM 668 C C . ASP A 1 82 ? -32.976 24.897 6.172 1.00 93.75 82 ASP A C 1
ATOM 670 O O . ASP A 1 82 ? -32.115 25.738 6.436 1.00 93.75 82 ASP A O 1
ATOM 674 N N . THR A 1 83 ? -33.518 24.118 7.112 1.00 93.62 83 THR A N 1
ATOM 675 C CA . THR A 1 83 ? -33.200 24.217 8.540 1.00 93.62 83 THR A CA 1
ATOM 676 C C . THR A 1 83 ? -32.643 22.904 9.079 1.00 93.62 83 THR A C 1
ATOM 678 O O . THR A 1 83 ? -31.432 22.786 9.238 1.00 93.62 83 THR A O 1
ATOM 681 N N . LEU A 1 84 ? -33.491 21.906 9.340 1.00 92.31 84 LEU A N 1
ATOM 682 C CA . LEU A 1 84 ? -33.094 20.652 9.988 1.00 92.31 84 LEU A CA 1
ATOM 683 C C . LEU A 1 84 ? -32.153 19.825 9.114 1.00 92.31 84 LEU A C 1
ATOM 685 O O . LEU A 1 84 ? -31.095 19.411 9.581 1.00 92.31 84 LEU A O 1
ATOM 689 N N . GLU A 1 85 ? -32.507 19.604 7.848 1.00 94.62 85 GLU A N 1
ATOM 690 C CA . GLU A 1 85 ? -31.669 18.813 6.941 1.00 94.62 85 GLU A CA 1
ATOM 691 C C . GLU A 1 85 ? -30.316 19.499 6.709 1.00 94.62 85 GLU A C 1
ATOM 693 O O . GLU A 1 85 ? -29.263 18.871 6.842 1.00 94.62 85 GLU A O 1
ATOM 698 N N . LYS A 1 86 ? -30.335 20.812 6.441 1.00 95.25 86 LYS A N 1
ATOM 699 C CA . LYS A 1 86 ? -29.128 21.621 6.244 1.00 95.25 86 LYS A CA 1
ATOM 700 C C . LYS A 1 86 ? -28.230 21.655 7.483 1.00 95.25 86 LYS A C 1
ATOM 702 O O . LYS A 1 86 ? -27.019 21.505 7.341 1.00 95.25 86 LYS A O 1
ATOM 707 N N . TYR A 1 87 ? -28.796 21.817 8.679 1.00 95.31 87 TYR A N 1
ATOM 708 C CA . TYR A 1 87 ? -28.038 21.814 9.932 1.00 95.31 87 TYR A CA 1
ATOM 709 C C . TYR A 1 87 ? -27.374 20.458 10.185 1.00 95.31 87 TYR A C 1
ATOM 711 O O . TYR A 1 87 ? -26.171 20.401 10.441 1.00 95.31 87 TYR A O 1
ATOM 719 N N . ILE A 1 88 ? -28.139 19.367 10.066 1.00 94.12 88 ILE A N 1
ATOM 720 C CA . ILE A 1 88 ? -27.628 18.012 10.296 1.00 94.12 88 ILE A CA 1
ATOM 721 C C . ILE A 1 88 ? -26.510 17.698 9.298 1.00 94.12 88 ILE A C 1
ATOM 723 O O . ILE A 1 88 ? -25.428 17.287 9.709 1.00 94.12 88 ILE A O 1
ATOM 727 N N . ASN A 1 89 ? -26.725 17.953 8.005 1.00 94.25 89 ASN A N 1
ATOM 728 C CA . ASN A 1 89 ? -25.699 17.738 6.982 1.00 94.25 89 ASN A CA 1
ATOM 729 C C . ASN A 1 89 ? -24.459 18.608 7.202 1.00 94.25 89 ASN A C 1
ATOM 731 O O . ASN A 1 89 ? -23.341 18.108 7.099 1.00 94.25 89 ASN A O 1
ATOM 735 N N . GLY A 1 90 ? -24.640 19.890 7.531 1.00 94.62 90 GLY A N 1
ATOM 736 C CA . GLY A 1 90 ? -23.532 20.802 7.809 1.00 94.62 90 GLY A CA 1
ATOM 737 C C . GLY A 1 90 ? -22.658 20.303 8.959 1.00 94.62 90 GLY A C 1
ATOM 738 O O . GLY A 1 90 ? -21.442 20.206 8.811 1.00 94.62 90 GLY A O 1
ATOM 739 N N . ARG A 1 91 ? -23.279 19.888 10.069 1.00 93.94 91 ARG A N 1
ATOM 740 C CA . ARG A 1 91 ? -22.552 19.352 11.226 1.00 93.94 91 ARG A CA 1
ATOM 741 C C . ARG A 1 91 ? -21.899 18.001 10.965 1.00 93.94 91 ARG A C 1
ATOM 743 O O . ARG A 1 91 ? -20.792 17.801 11.452 1.00 93.94 91 ARG A O 1
ATOM 750 N N . ILE A 1 92 ? -22.521 17.106 10.191 1.00 92.12 92 ILE A N 1
ATOM 751 C CA . ILE A 1 92 ? -21.867 15.856 9.763 1.00 92.12 92 ILE A CA 1
ATOM 752 C C . ILE A 1 92 ? -20.570 16.185 9.015 1.00 92.12 92 ILE A C 1
ATOM 754 O O . ILE A 1 92 ? -19.517 15.671 9.369 1.00 92.12 92 ILE A O 1
ATOM 758 N N . VAL A 1 93 ? -20.627 17.095 8.038 1.00 90.69 93 VAL A N 1
ATOM 759 C CA . VAL A 1 93 ? -19.452 17.486 7.244 1.00 90.69 93 VAL A CA 1
ATOM 760 C C . VAL A 1 93 ? -18.364 18.126 8.107 1.00 90.69 93 VAL A C 1
ATOM 762 O O . VAL A 1 93 ? -17.181 17.893 7.870 1.00 90.69 93 VAL A O 1
ATOM 765 N N . GLU A 1 94 ? -18.731 18.951 9.087 1.00 90.62 94 GLU A N 1
ATOM 766 C CA . GLU A 1 94 ? -17.764 19.556 10.009 1.00 90.62 94 GLU A CA 1
ATOM 767 C C . GLU A 1 94 ? -17.076 18.505 10.889 1.00 90.62 94 GLU A C 1
ATOM 769 O O . GLU A 1 94 ? -15.851 18.506 10.971 1.00 90.62 94 GLU A O 1
ATOM 774 N N . VAL A 1 95 ? -17.828 17.561 11.460 1.00 88.12 95 VAL A N 1
ATOM 775 C CA . VAL A 1 95 ? -17.256 16.469 12.268 1.00 88.12 95 VAL A CA 1
ATOM 776 C C . VAL A 1 95 ? -16.386 15.535 11.419 1.00 88.12 95 VAL A C 1
ATOM 778 O O . VAL A 1 95 ? -15.303 15.144 11.849 1.00 88.12 95 VAL A O 1
ATOM 781 N N . ASP A 1 96 ? -16.802 15.219 10.191 1.00 85.50 96 ASP A N 1
ATOM 782 C CA . ASP A 1 96 ? -16.002 14.400 9.271 1.00 85.50 96 ASP A CA 1
ATOM 783 C C . ASP A 1 96 ? -14.676 15.092 8.902 1.00 85.50 96 ASP A C 1
ATOM 785 O O . ASP A 1 96 ? -13.649 14.431 8.734 1.00 85.50 96 ASP A O 1
ATOM 789 N N . LYS A 1 97 ? -14.659 16.431 8.813 1.00 85.38 97 LYS A N 1
ATOM 790 C CA . LYS A 1 97 ? -13.431 17.211 8.576 1.00 85.38 97 LYS A CA 1
ATOM 791 C C . LYS A 1 97 ? -12.476 17.208 9.764 1.00 85.38 97 LYS A C 1
ATOM 793 O O . LYS A 1 97 ? -11.270 17.286 9.539 1.00 85.38 97 LYS A O 1
ATOM 798 N N . GLU A 1 98 ? -12.990 17.148 10.990 1.00 87.31 98 GLU A N 1
ATOM 799 C CA . GLU A 1 98 ? -12.154 17.042 12.191 1.00 87.31 98 GLU A CA 1
ATOM 800 C C . GLU A 1 98 ? -11.375 15.717 12.217 1.00 87.31 98 GLU A C 1
ATOM 802 O O . GLU A 1 98 ? -10.306 15.661 12.819 1.00 87.31 98 GLU A O 1
ATOM 807 N N . ASP A 1 99 ? -11.876 14.678 11.531 1.00 81.75 99 ASP A N 1
ATOM 808 C CA . ASP A 1 99 ? -11.238 13.362 11.383 1.00 81.75 99 ASP A CA 1
ATOM 809 C C . ASP A 1 99 ? -10.677 12.842 12.717 1.00 81.75 99 ASP A C 1
ATOM 811 O O . ASP A 1 99 ? -9.523 12.424 12.814 1.00 81.75 99 ASP A O 1
ATOM 815 N N . ILE A 1 100 ? -11.506 12.887 13.767 1.00 81.81 100 ILE A N 1
ATOM 816 C CA . ILE A 1 100 ? -11.123 12.594 15.162 1.00 81.81 100 ILE A CA 1
ATOM 817 C C . ILE A 1 100 ? -10.426 11.229 15.283 1.00 81.81 100 ILE A C 1
ATOM 819 O O . ILE A 1 100 ? -9.484 11.059 16.053 1.00 81.81 100 ILE A O 1
ATOM 823 N N . LEU A 1 101 ? -10.867 10.252 14.487 1.00 80.75 101 LEU A N 1
ATOM 824 C CA . LEU A 1 101 ? -10.315 8.894 14.451 1.00 80.75 101 LEU A CA 1
ATOM 825 C C . LEU A 1 101 ? -9.226 8.698 13.380 1.00 80.75 101 LEU A C 1
ATOM 827 O O . LEU A 1 101 ? -8.769 7.577 13.166 1.00 80.75 101 LEU A O 1
ATOM 831 N N . SER A 1 102 ? -8.812 9.765 12.691 1.00 84.25 102 SER A N 1
ATOM 832 C CA . SER A 1 102 ? -7.826 9.759 11.600 1.00 84.25 102 SER A CA 1
ATOM 833 C C . SER A 1 102 ? -8.146 8.772 10.463 1.00 84.25 102 SER A C 1
ATOM 835 O O . SER A 1 102 ? -7.247 8.295 9.762 1.00 84.25 102 SER A O 1
ATOM 837 N N . LEU A 1 103 ? -9.424 8.432 10.270 1.00 81.56 103 LEU A N 1
ATOM 838 C CA . LEU A 1 103 ? -9.874 7.450 9.283 1.00 81.56 103 LEU A CA 1
ATOM 839 C C . LEU A 1 103 ? -9.724 7.993 7.862 1.00 81.56 103 LEU A C 1
ATOM 841 O O . LEU A 1 103 ? -9.310 7.257 6.956 1.00 81.56 103 LEU A O 1
ATOM 845 N N . HIS A 1 104 ? -10.015 9.277 7.649 1.00 80.56 104 HIS A N 1
ATOM 846 C CA . HIS A 1 104 ? -9.820 9.909 6.349 1.00 80.56 104 HIS A CA 1
ATOM 847 C C . HIS A 1 104 ? -8.339 10.054 6.024 1.00 80.56 104 HIS A C 1
ATOM 849 O O . HIS A 1 104 ? -7.941 9.750 4.896 1.00 80.56 104 HIS A O 1
ATOM 855 N N . ARG A 1 105 ? -7.509 10.438 7.000 1.00 84.56 105 ARG A N 1
ATOM 856 C CA . ARG A 1 105 ? -6.051 10.468 6.845 1.00 84.56 105 ARG A CA 1
ATOM 857 C C . ARG A 1 105 ? -5.509 9.102 6.437 1.00 84.56 105 ARG A C 1
ATOM 859 O O . ARG A 1 105 ? -4.776 9.018 5.455 1.00 84.56 105 ARG A O 1
ATOM 866 N N . LEU A 1 106 ? -5.909 8.039 7.132 1.00 86.81 106 LEU A N 1
ATOM 867 C CA . LEU A 1 106 ? -5.455 6.677 6.848 1.00 86.81 106 LEU A CA 1
ATOM 868 C C . LEU A 1 106 ? -5.922 6.191 5.469 1.00 86.81 106 LEU A C 1
ATOM 870 O O . LEU A 1 106 ? -5.151 5.594 4.720 1.00 86.81 106 LEU A O 1
ATOM 874 N N . THR A 1 107 ? -7.160 6.508 5.089 1.00 85.94 107 THR A N 1
ATOM 875 C CA . THR A 1 107 ? -7.694 6.179 3.758 1.00 85.94 107 THR A CA 1
ATOM 876 C C . THR A 1 107 ? -6.932 6.909 2.651 1.00 85.94 107 THR A C 1
ATOM 878 O O . THR A 1 107 ? -6.572 6.295 1.647 1.00 85.94 107 THR A O 1
ATOM 881 N N . ARG A 1 108 ? -6.636 8.203 2.838 1.00 88.00 108 ARG A N 1
ATOM 882 C CA . ARG A 1 108 ? -5.819 8.988 1.900 1.00 88.00 108 ARG A CA 1
ATOM 883 C C . ARG A 1 108 ? -4.414 8.416 1.780 1.00 88.00 108 ARG A C 1
ATOM 885 O O . ARG A 1 108 ? -3.967 8.188 0.667 1.00 88.00 108 ARG A O 1
ATOM 892 N N . GLN A 1 109 ? -3.764 8.113 2.902 1.00 91.94 109 GLN A N 1
ATOM 893 C CA . GLN A 1 109 ? -2.437 7.495 2.911 1.00 91.94 109 GLN A CA 1
ATOM 894 C C . GLN A 1 109 ? -2.429 6.157 2.170 1.00 91.94 109 GLN A C 1
ATOM 896 O O . GLN A 1 109 ? -1.549 5.927 1.349 1.00 91.94 109 GLN A O 1
ATOM 901 N N . LYS A 1 110 ? -3.433 5.300 2.394 1.00 93.31 110 LYS A N 1
ATOM 902 C CA . LYS A 1 110 ? -3.563 4.027 1.674 1.00 93.31 110 LYS A CA 1
ATOM 903 C C . LYS A 1 110 ? -3.711 4.240 0.168 1.00 93.31 110 LYS A C 1
ATOM 905 O O . LYS A 1 110 ? -3.074 3.533 -0.603 1.00 93.31 110 LYS A O 1
ATOM 910 N N . LYS A 1 111 ? -4.525 5.215 -0.247 1.00 94.12 111 LYS A N 1
ATOM 911 C CA . LYS A 1 111 ? -4.681 5.569 -1.662 1.00 94.12 111 LYS A CA 1
ATOM 912 C C . LYS A 1 111 ? -3.362 6.066 -2.261 1.00 94.12 111 LYS A C 1
ATOM 914 O O . LYS A 1 111 ? -2.952 5.558 -3.294 1.00 94.12 111 LYS A O 1
ATOM 919 N N . SER A 1 112 ? -2.674 6.981 -1.580 1.00 93.44 112 SER A N 1
ATOM 920 C CA . SER A 1 112 ? -1.368 7.484 -2.017 1.00 93.44 112 SER A CA 1
ATOM 921 C C . SER A 1 112 ? -0.318 6.379 -2.111 1.00 93.44 112 SER A C 1
ATOM 923 O O . SER A 1 112 ? 0.515 6.415 -3.004 1.00 93.44 112 SER A O 1
ATOM 925 N N . LEU A 1 113 ? -0.361 5.379 -1.226 1.00 96.56 113 LEU A N 1
ATOM 926 C CA . LEU A 1 113 ? 0.534 4.222 -1.282 1.00 96.56 113 LEU A CA 1
ATOM 927 C C . LEU A 1 113 ? 0.279 3.391 -2.550 1.00 96.56 113 LEU A C 1
ATOM 929 O O . LEU A 1 113 ? 1.225 3.020 -3.235 1.00 96.56 113 LEU A O 1
ATOM 933 N N . VAL A 1 114 ? -0.989 3.150 -2.899 1.00 97.19 114 VAL A N 1
ATOM 934 C CA . VAL A 1 114 ? -1.352 2.459 -4.149 1.00 97.19 114 VAL A CA 1
ATOM 935 C C . VAL A 1 114 ? -0.857 3.240 -5.368 1.00 97.19 114 VAL A C 1
ATOM 937 O O . VAL A 1 114 ? -0.167 2.670 -6.204 1.00 97.19 114 VAL A O 1
ATOM 940 N N . GLU A 1 115 ? -1.129 4.545 -5.428 1.00 96.38 115 GLU A N 1
ATOM 941 C CA . GLU A 1 115 ? -0.672 5.410 -6.527 1.00 96.38 115 GLU A CA 1
ATOM 942 C C . GLU A 1 115 ? 0.862 5.434 -6.643 1.00 96.38 115 GLU A C 1
ATOM 944 O O . GLU A 1 115 ? 1.409 5.392 -7.744 1.00 96.38 115 GLU A O 1
ATOM 949 N N . LEU A 1 116 ? 1.571 5.465 -5.509 1.00 97.44 116 LEU A N 1
ATOM 950 C CA . LEU A 1 116 ? 3.031 5.432 -5.483 1.00 97.44 116 LEU A CA 1
ATOM 951 C C . LEU A 1 116 ? 3.574 4.095 -5.999 1.00 97.44 116 LEU A C 1
ATOM 953 O O . LEU A 1 116 ? 4.540 4.087 -6.756 1.00 97.44 116 LEU A O 1
ATOM 957 N N . ASN A 1 117 ? 2.948 2.976 -5.631 1.00 96.81 117 ASN A N 1
ATOM 958 C CA . ASN A 1 117 ? 3.344 1.657 -6.121 1.00 96.81 117 ASN A CA 1
ATOM 959 C C . ASN A 1 117 ? 3.132 1.528 -7.634 1.00 96.81 117 ASN A C 1
ATOM 961 O O . ASN A 1 117 ? 4.030 1.061 -8.327 1.00 96.81 117 ASN A O 1
ATOM 965 N N . GLU A 1 118 ? 1.995 1.997 -8.154 1.00 97.50 118 GLU A N 1
ATOM 966 C CA . GLU A 1 118 ? 1.742 2.035 -9.602 1.00 97.50 118 GLU A CA 1
ATOM 967 C C . GLU A 1 118 ? 2.774 2.904 -10.336 1.00 97.50 118 GLU A C 1
ATOM 969 O O . GLU A 1 118 ? 3.194 2.592 -11.451 1.00 97.50 118 GLU A O 1
ATOM 974 N N . PHE A 1 119 ? 3.197 4.013 -9.723 1.00 97.62 119 PHE A N 1
ATOM 975 C CA . PHE A 1 119 ? 4.243 4.862 -10.282 1.00 97.62 119 PHE A CA 1
ATOM 976 C C . PHE A 1 119 ? 5.607 4.162 -10.297 1.00 97.62 119 PHE A C 1
ATOM 978 O O . PHE A 1 119 ? 6.298 4.200 -11.313 1.00 97.62 119 PHE A O 1
ATOM 985 N N . ILE A 1 120 ? 5.980 3.490 -9.204 1.00 97.38 120 ILE A N 1
ATOM 986 C CA . ILE A 1 120 ? 7.226 2.717 -9.115 1.00 97.38 120 ILE A CA 1
ATOM 987 C C . ILE A 1 120 ? 7.263 1.631 -10.193 1.00 97.38 120 ILE A C 1
ATOM 989 O O . ILE A 1 120 ? 8.266 1.516 -10.892 1.00 97.38 120 ILE A O 1
ATOM 993 N N . GLU A 1 121 ? 6.171 0.889 -10.375 1.00 97.56 121 GLU A N 1
ATOM 994 C CA . GLU A 1 121 ? 6.075 -0.162 -11.393 1.00 97.56 121 GLU A CA 1
ATOM 995 C C . GLU A 1 121 ? 6.302 0.395 -12.808 1.00 97.56 121 GLU A C 1
ATOM 997 O O . GLU A 1 121 ? 7.074 -0.158 -13.592 1.00 97.56 121 GLU A O 1
ATOM 1002 N N . LYS A 1 122 ? 5.710 1.553 -13.127 1.00 97.50 122 LYS A N 1
ATOM 1003 C CA . LYS A 1 122 ? 5.938 2.228 -14.416 1.00 97.50 122 LYS A CA 1
ATOM 1004 C C . LYS A 1 122 ? 7.398 2.628 -14.615 1.00 97.50 122 LYS A C 1
ATOM 1006 O O . LYS A 1 122 ? 7.926 2.449 -15.709 1.00 97.50 122 LYS A O 1
ATOM 1011 N N . ILE A 1 123 ? 8.048 3.160 -13.581 1.00 97.31 123 ILE A N 1
ATOM 1012 C CA . ILE A 1 123 ? 9.464 3.546 -13.649 1.00 97.31 123 ILE A CA 1
ATOM 1013 C C . ILE A 1 123 ? 10.359 2.319 -13.833 1.00 97.31 123 ILE A C 1
ATOM 1015 O O . ILE A 1 123 ? 11.288 2.367 -14.633 1.00 97.31 123 ILE A O 1
ATOM 1019 N N . GLN A 1 124 ? 10.066 1.216 -13.144 1.00 97.25 124 GLN A N 1
ATOM 1020 C CA . GLN A 1 124 ? 10.798 -0.041 -13.309 1.00 97.25 124 GLN A CA 1
ATOM 1021 C C . GLN A 1 124 ? 10.697 -0.563 -14.744 1.00 97.25 124 GLN A C 1
ATOM 1023 O O . GLN A 1 124 ? 11.719 -0.897 -15.339 1.00 97.25 124 GLN A O 1
ATOM 1028 N N . ASN A 1 125 ? 9.497 -0.560 -15.328 1.00 97.19 125 ASN A N 1
ATOM 1029 C CA . ASN A 1 125 ? 9.309 -0.954 -16.725 1.00 97.19 125 ASN A CA 1
ATOM 1030 C C . ASN A 1 125 ? 10.087 -0.044 -17.681 1.00 97.19 125 ASN A C 1
ATOM 1032 O O . ASN A 1 125 ? 10.772 -0.535 -18.574 1.00 97.19 125 ASN A O 1
ATOM 1036 N N . HIS A 1 126 ? 10.050 1.270 -17.455 1.00 96.94 126 HIS A N 1
ATOM 1037 C CA . HIS A 1 126 ? 10.785 2.216 -18.289 1.00 96.94 126 HIS A CA 1
ATOM 1038 C C . HIS A 1 126 ? 12.308 2.034 -18.197 1.00 96.94 126 HIS A C 1
ATOM 1040 O O . HIS A 1 126 ? 13.011 2.174 -19.198 1.00 96.94 126 HIS A O 1
ATOM 1046 N N . LEU A 1 127 ? 12.828 1.692 -17.013 1.00 97.69 127 LEU A N 1
ATOM 1047 C CA . LEU A 1 127 ? 14.247 1.394 -16.826 1.00 97.69 127 LEU A CA 1
ATOM 1048 C C . LEU A 1 127 ? 14.657 0.164 -17.646 1.00 97.69 127 LEU A C 1
ATOM 1050 O O . LEU A 1 127 ? 15.633 0.229 -18.385 1.00 97.69 127 LEU A O 1
ATOM 1054 N N . ILE A 1 128 ? 13.864 -0.910 -17.585 1.00 97.56 128 ILE A N 1
ATOM 1055 C CA . ILE A 1 128 ? 14.099 -2.135 -18.364 1.00 97.56 128 ILE A CA 1
ATOM 1056 C C . ILE A 1 128 ? 14.060 -1.838 -19.870 1.00 97.56 128 ILE A C 1
ATOM 1058 O O . ILE A 1 128 ? 14.937 -2.272 -20.613 1.00 97.56 128 ILE A O 1
ATOM 1062 N N . GLU A 1 129 ? 13.064 -1.081 -20.336 1.00 97.25 129 GLU A N 1
ATOM 1063 C CA . GLU A 1 129 ? 12.976 -0.663 -21.741 1.00 97.25 129 GLU A CA 1
ATOM 1064 C C . GLU A 1 129 ? 14.211 0.132 -22.175 1.00 97.25 129 GLU A C 1
ATOM 1066 O O . GLU A 1 129 ? 14.744 -0.092 -23.263 1.00 97.25 129 GLU A O 1
ATOM 1071 N N . THR A 1 130 ? 14.688 1.032 -21.314 1.00 98.00 130 THR A N 1
ATOM 1072 C CA . THR A 1 130 ? 15.884 1.835 -21.577 1.00 98.00 130 THR A CA 1
ATOM 1073 C C . THR A 1 130 ? 17.122 0.950 -21.694 1.00 98.00 130 THR A C 1
ATOM 1075 O O . THR A 1 130 ? 17.844 1.064 -22.681 1.00 98.00 130 THR A O 1
ATOM 1078 N N . GLU A 1 131 ? 17.324 0.007 -20.771 1.00 97.44 131 GLU A N 1
ATOM 1079 C CA . GLU A 1 131 ? 18.444 -0.943 -20.823 1.00 97.44 131 GLU A CA 1
ATOM 1080 C C . GLU A 1 131 ? 18.422 -1.796 -22.105 1.00 97.44 131 GLU A C 1
ATOM 1082 O O . GLU A 1 131 ? 19.458 -2.009 -22.740 1.00 97.44 131 GLU A O 1
ATOM 1087 N N . ILE A 1 132 ? 17.239 -2.249 -22.539 1.00 97.50 132 ILE A N 1
ATOM 1088 C CA . ILE A 1 132 ? 17.074 -2.996 -23.797 1.00 97.50 132 ILE A CA 1
ATOM 1089 C C . ILE A 1 132 ? 17.476 -2.134 -25.000 1.00 97.50 132 ILE A C 1
ATOM 1091 O O . ILE A 1 132 ? 18.174 -2.606 -25.905 1.00 97.50 132 ILE A O 1
ATOM 1095 N N . LEU A 1 133 ? 17.032 -0.876 -25.034 1.00 97.88 133 LEU A N 1
ATOM 1096 C CA . LEU A 1 133 ? 17.352 0.048 -26.119 1.00 97.88 133 LEU A CA 1
ATOM 1097 C C . LEU A 1 133 ? 18.845 0.384 -26.154 1.00 97.88 133 LEU A C 1
ATOM 1099 O O . LEU A 1 133 ? 19.438 0.378 -27.232 1.00 97.88 133 LEU A O 1
ATOM 1103 N N . GLU A 1 134 ? 19.467 0.615 -25.000 1.00 97.81 134 GLU A N 1
ATOM 1104 C CA . GLU A 1 134 ? 20.908 0.857 -24.883 1.00 97.81 134 GLU A CA 1
ATOM 1105 C C . GLU A 1 134 ? 21.722 -0.336 -25.389 1.00 97.81 134 GLU A C 1
ATOM 1107 O O . GLU A 1 134 ? 22.646 -0.165 -26.190 1.00 97.81 134 GLU A O 1
ATOM 1112 N N . TYR A 1 135 ? 21.336 -1.556 -25.006 1.00 97.81 135 TYR A N 1
ATOM 1113 C CA . TYR A 1 135 ? 21.968 -2.768 -25.518 1.00 97.81 135 TYR A CA 1
ATOM 1114 C C . TYR A 1 135 ? 21.842 -2.869 -27.042 1.00 97.81 135 TYR A C 1
ATOM 1116 O O . TYR A 1 135 ? 22.813 -3.169 -27.741 1.00 97.81 135 TYR A O 1
ATOM 1124 N N . ARG A 1 136 ? 20.661 -2.555 -27.587 1.00 97.81 136 ARG A N 1
ATOM 1125 C CA . ARG A 1 136 ? 20.437 -2.597 -29.034 1.00 97.81 136 ARG A CA 1
ATOM 1126 C C . ARG A 1 136 ? 21.261 -1.553 -29.786 1.00 97.81 136 ARG A C 1
ATOM 1128 O O . ARG A 1 136 ? 21.771 -1.851 -30.867 1.00 97.81 136 ARG A O 1
ATOM 1135 N N . ILE A 1 137 ? 21.400 -0.349 -29.233 1.00 98.00 137 ILE A N 1
ATOM 1136 C CA . ILE A 1 137 ? 22.275 0.693 -29.784 1.00 98.00 137 ILE A CA 1
ATOM 1137 C C . ILE A 1 137 ? 23.712 0.176 -29.829 1.00 98.00 137 ILE A C 1
ATOM 1139 O O . ILE A 1 137 ? 24.343 0.233 -30.884 1.00 98.00 137 ILE A O 1
ATOM 1143 N N . PHE A 1 138 ? 24.195 -0.408 -28.732 1.00 98.12 138 PHE A N 1
ATOM 1144 C CA . PHE A 1 138 ? 25.539 -0.970 -28.669 1.00 98.12 138 PHE A CA 1
ATOM 1145 C C . PHE A 1 138 ? 25.776 -2.045 -29.743 1.00 98.12 138 PHE A C 1
ATOM 1147 O O . PHE A 1 138 ? 26.785 -1.997 -30.448 1.00 98.12 138 PHE A O 1
ATOM 1154 N N . GLU A 1 139 ? 24.846 -2.986 -29.932 1.00 98.12 139 GLU A N 1
ATOM 1155 C CA . GLU A 1 139 ? 24.955 -3.997 -30.995 1.00 98.12 139 GLU A CA 1
ATOM 1156 C C . GLU A 1 139 ? 25.056 -3.372 -32.393 1.00 98.12 139 GLU A C 1
ATOM 1158 O O . GLU A 1 139 ? 25.900 -3.771 -33.201 1.00 98.12 139 GLU A O 1
ATOM 1163 N N . LEU A 1 140 ? 24.200 -2.389 -32.683 1.00 98.00 140 LEU A N 1
ATOM 1164 C CA . LEU A 1 140 ? 24.177 -1.707 -33.976 1.00 98.00 140 LEU A CA 1
ATOM 1165 C C . LEU A 1 140 ? 25.475 -0.931 -34.223 1.00 98.00 140 LEU A C 1
ATOM 1167 O O . LEU A 1 140 ? 26.006 -0.966 -35.333 1.00 98.00 140 LEU A O 1
ATOM 1171 N N . GLU A 1 141 ? 26.040 -0.291 -33.200 1.00 97.94 141 GLU A N 1
ATOM 1172 C CA . GLU A 1 141 ? 27.338 0.379 -33.302 1.00 97.94 141 GLU A CA 1
ATOM 1173 C C . GLU A 1 141 ? 28.475 -0.597 -33.633 1.00 97.94 141 GLU A C 1
ATOM 1175 O O . GLU A 1 141 ? 29.347 -0.278 -34.448 1.00 97.94 141 GLU A O 1
ATOM 1180 N N . GLN A 1 142 ? 28.470 -1.797 -33.043 1.00 97.69 142 GLN A N 1
ATOM 1181 C CA . GLN A 1 142 ? 29.455 -2.834 -33.372 1.00 97.69 142 GLN A CA 1
ATOM 1182 C C . GLN A 1 142 ? 29.295 -3.326 -34.815 1.00 97.69 142 GLN A C 1
ATOM 1184 O O . GLN A 1 142 ? 30.287 -3.469 -35.537 1.00 97.69 142 GLN A O 1
ATOM 1189 N N . GLN A 1 143 ? 28.056 -3.521 -35.275 1.00 97.50 143 GLN A N 1
ATOM 1190 C CA . GLN A 1 143 ? 27.782 -3.898 -36.663 1.00 97.50 143 GLN A CA 1
ATOM 1191 C C . GLN A 1 143 ? 28.266 -2.824 -37.643 1.00 97.50 143 GLN A C 1
ATOM 1193 O O . GLN A 1 143 ? 28.977 -3.149 -38.595 1.00 97.50 143 GLN A O 1
ATOM 1198 N N . ILE A 1 144 ? 27.972 -1.547 -37.380 1.00 97.31 144 ILE A N 1
ATOM 1199 C CA . ILE A 1 144 ? 28.443 -0.419 -38.198 1.00 97.31 144 ILE A CA 1
ATOM 1200 C C . ILE A 1 144 ? 29.971 -0.408 -38.275 1.00 97.31 144 ILE A C 1
ATOM 1202 O O . ILE A 1 144 ? 30.525 -0.320 -39.372 1.00 97.31 144 ILE A O 1
ATOM 1206 N N . LYS A 1 145 ? 30.667 -0.555 -37.140 1.00 97.75 145 LYS A N 1
ATOM 1207 C CA . LYS A 1 145 ? 32.137 -0.622 -37.111 1.00 97.75 145 LYS A CA 1
ATOM 1208 C C . LYS A 1 145 ? 32.670 -1.756 -37.988 1.00 97.75 145 LYS A C 1
ATOM 1210 O O . LYS A 1 145 ? 33.590 -1.534 -38.772 1.00 97.75 145 LYS A O 1
ATOM 1215 N N . SER A 1 146 ? 32.069 -2.943 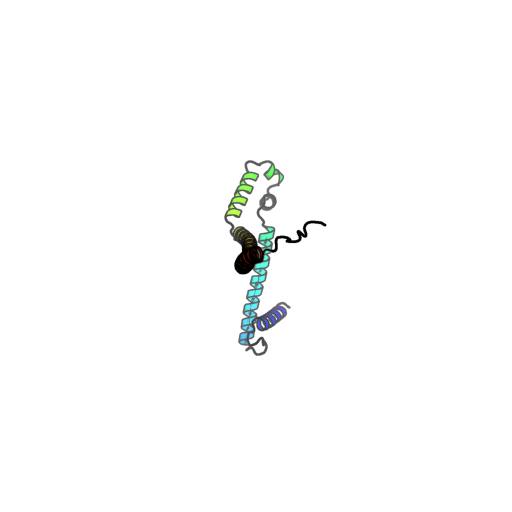-37.908 1.00 97.12 146 SER A N 1
ATOM 1216 C CA . SER A 1 146 ? 32.479 -4.090 -38.729 1.00 97.12 146 SER A CA 1
ATOM 1217 C C . SER A 1 146 ? 32.269 -3.852 -40.231 1.00 97.12 146 SER A C 1
ATOM 1219 O O . SER A 1 146 ? 33.155 -4.144 -41.036 1.00 97.12 146 SER A O 1
ATOM 1221 N N . LEU A 1 147 ? 31.139 -3.245 -40.612 1.00 97.12 147 LEU A N 1
ATOM 1222 C CA . LEU A 1 147 ? 30.817 -2.923 -42.002 1.00 97.12 147 LEU A CA 1
ATOM 1223 C C . LEU A 1 147 ? 31.755 -1.858 -42.571 1.00 97.12 147 LEU A C 1
ATOM 1225 O O . LEU A 1 147 ? 32.169 -1.968 -43.722 1.00 97.12 147 LEU A O 1
ATOM 1229 N N . ILE A 1 148 ? 32.136 -0.860 -41.769 1.00 97.31 148 ILE A N 1
ATOM 1230 C CA . ILE A 1 148 ? 33.124 0.151 -42.165 1.00 97.31 148 ILE A CA 1
ATOM 1231 C C . ILE A 1 148 ? 34.465 -0.514 -42.489 1.00 97.31 148 ILE A C 1
ATOM 1233 O O . ILE A 1 148 ? 35.027 -0.247 -43.551 1.00 97.31 148 ILE A O 1
ATOM 1237 N N . ILE A 1 149 ? 34.948 -1.408 -41.620 1.00 96.81 149 ILE A N 1
ATOM 1238 C CA . ILE A 1 149 ? 36.203 -2.143 -41.844 1.00 96.81 149 ILE A CA 1
ATOM 1239 C C . ILE A 1 149 ? 36.108 -2.978 -43.126 1.00 96.81 149 ILE A C 1
ATOM 1241 O O . ILE A 1 149 ? 37.000 -2.920 -43.973 1.00 96.81 149 ILE A O 1
ATOM 1245 N N . SER A 1 150 ? 35.009 -3.716 -43.309 1.00 96.75 150 SER A N 1
ATOM 1246 C CA . SER A 1 150 ? 34.819 -4.541 -44.505 1.00 96.75 150 SER A CA 1
ATOM 1247 C C . SER A 1 150 ? 34.756 -3.708 -45.787 1.00 96.75 150 SER A C 1
ATOM 1249 O O . SER A 1 150 ? 35.333 -4.105 -46.797 1.00 96.75 150 SER A O 1
ATOM 1251 N N . ASN A 1 151 ? 34.089 -2.552 -45.768 1.00 96.19 151 ASN A N 1
ATOM 1252 C CA . ASN A 1 151 ? 34.039 -1.652 -46.921 1.00 96.19 151 ASN A CA 1
ATOM 1253 C C . ASN A 1 151 ? 35.416 -1.075 -47.255 1.00 96.19 151 ASN A C 1
ATOM 1255 O O . ASN A 1 151 ? 35.771 -0.995 -48.428 1.00 96.19 151 ASN A O 1
ATOM 1259 N N . GLN A 1 152 ? 36.213 -0.703 -46.251 1.00 96.62 152 GLN A N 1
ATOM 1260 C CA . GLN A 1 152 ? 37.577 -0.212 -46.471 1.00 96.62 152 GLN A CA 1
ATOM 1261 C C . GLN A 1 152 ? 38.476 -1.272 -47.129 1.00 96.62 152 GLN A C 1
ATOM 1263 O O . GLN A 1 152 ? 39.254 -0.946 -48.032 1.00 96.62 152 GLN A O 1
ATOM 1268 N N . ASP A 1 153 ? 38.348 -2.538 -46.724 1.00 96.69 153 ASP A N 1
ATOM 1269 C CA . ASP A 1 153 ? 39.064 -3.653 -47.355 1.00 96.69 153 ASP A CA 1
ATOM 1270 C C . ASP A 1 153 ? 38.609 -3.867 -48.808 1.00 96.69 153 ASP A C 1
ATOM 1272 O O . ASP A 1 153 ? 39.442 -3.963 -49.711 1.00 96.69 153 ASP A O 1
ATOM 1276 N N . LEU A 1 154 ? 37.297 -3.854 -49.067 1.00 95.81 154 LEU A N 1
ATOM 1277 C CA . LEU A 1 154 ? 36.753 -3.986 -50.423 1.00 95.81 154 LEU A CA 1
ATOM 1278 C C . LEU A 1 154 ? 37.222 -2.860 -51.352 1.00 95.81 154 LEU A C 1
ATOM 1280 O O . LEU A 1 154 ? 37.696 -3.153 -52.448 1.00 95.81 154 LEU A O 1
ATOM 1284 N N . ILE A 1 155 ? 37.180 -1.604 -50.898 1.00 96.06 155 ILE A N 1
ATOM 1285 C CA . ILE A 1 155 ? 37.693 -0.447 -51.652 1.00 96.06 155 ILE A CA 1
ATOM 1286 C C . ILE A 1 155 ? 39.178 -0.639 -51.987 1.00 96.06 155 ILE A C 1
ATOM 1288 O O . ILE A 1 155 ? 39.610 -0.406 -53.116 1.00 96.06 155 ILE A O 1
ATOM 1292 N N . SER A 1 156 ? 39.970 -1.112 -51.022 1.00 95.88 156 SER A N 1
ATOM 1293 C CA . SER A 1 156 ? 41.403 -1.354 -51.225 1.00 95.88 156 SER A CA 1
ATOM 1294 C C . SER A 1 156 ? 41.665 -2.457 -52.257 1.00 95.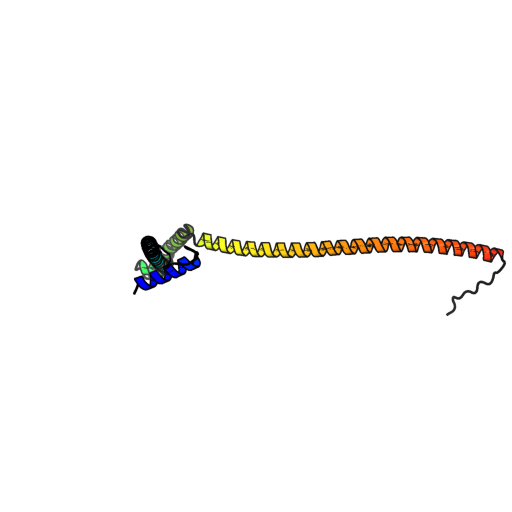88 156 SER A C 1
ATOM 1296 O O . SER A 1 156 ? 42.593 -2.348 -53.063 1.00 95.88 156 SER A O 1
ATOM 1298 N N . ARG A 1 157 ? 40.858 -3.525 -52.252 1.00 95.31 157 ARG A N 1
ATOM 1299 C CA . ARG A 1 157 ? 40.940 -4.617 -53.235 1.00 95.31 157 ARG A CA 1
ATOM 1300 C C . ARG A 1 157 ? 40.499 -4.170 -54.622 1.00 95.31 157 ARG A C 1
ATOM 1302 O O . ARG A 1 157 ? 41.175 -4.498 -55.594 1.00 95.31 157 ARG A O 1
ATOM 1309 N N . GLU A 1 158 ? 39.412 -3.410 -54.711 1.00 95.62 158 GLU A N 1
ATOM 1310 C CA . GLU A 1 158 ? 38.923 -2.850 -55.969 1.00 95.62 158 GLU A CA 1
ATOM 1311 C C . GLU A 1 158 ? 39.992 -1.965 -56.614 1.00 95.62 158 GLU A C 1
ATOM 1313 O O . GLU A 1 158 ? 40.308 -2.136 -57.790 1.00 95.62 158 GLU A O 1
ATOM 1318 N N . TYR A 1 159 ? 40.625 -1.092 -55.829 1.00 96.00 159 TYR A N 1
ATOM 1319 C CA . TYR A 1 159 ? 41.695 -0.229 -56.315 1.00 96.00 159 TYR A CA 1
ATOM 1320 C C . TYR A 1 159 ? 42.888 -1.023 -56.873 1.00 96.00 159 TYR A C 1
ATOM 1322 O O . TYR A 1 159 ? 43.384 -0.717 -57.958 1.00 96.00 159 TYR A O 1
ATOM 1330 N N . LYS A 1 160 ? 43.323 -2.089 -56.184 1.00 95.69 160 LYS A N 1
ATOM 1331 C CA . LYS A 1 160 ? 44.382 -2.985 -56.688 1.00 95.69 160 LYS A CA 1
ATOM 1332 C C . LYS A 1 160 ? 43.979 -3.670 -57.994 1.00 95.69 160 LYS A C 1
ATOM 1334 O O . LYS A 1 160 ? 44.744 -3.645 -58.954 1.00 95.69 160 LYS A O 1
ATOM 1339 N N . ALA A 1 161 ? 42.769 -4.223 -58.055 1.00 93.75 161 ALA A N 1
ATOM 1340 C CA . ALA A 1 161 ? 42.262 -4.878 -59.257 1.00 93.75 161 ALA A CA 1
ATOM 1341 C C . ALA A 1 161 ? 42.166 -3.902 -60.443 1.00 93.75 161 ALA A C 1
ATOM 1343 O O . ALA A 1 161 ? 42.505 -4.261 -61.570 1.00 93.75 161 ALA A O 1
ATOM 1344 N N . GLN A 1 162 ? 41.760 -2.650 -60.202 1.00 94.56 162 GLN A N 1
ATOM 1345 C CA . GLN A 1 162 ? 41.757 -1.595 -61.219 1.00 94.56 162 GLN A CA 1
ATOM 1346 C C . GLN A 1 162 ? 43.176 -1.298 -61.731 1.00 94.56 162 GLN A C 1
ATOM 1348 O O . GLN A 1 162 ? 43.377 -1.228 -62.945 1.00 94.56 162 GLN A O 1
ATOM 1353 N N . GLN A 1 163 ? 44.172 -1.185 -60.844 1.00 94.12 163 GLN A N 1
ATOM 1354 C CA . GLN A 1 163 ? 45.573 -0.975 -61.238 1.00 94.12 163 GLN A CA 1
ATOM 1355 C C . GLN A 1 163 ? 46.142 -2.136 -62.069 1.00 94.12 163 GLN A C 1
ATOM 1357 O O . GLN A 1 163 ? 46.827 -1.911 -63.074 1.00 94.12 163 GLN A O 1
ATOM 1362 N N . GLU A 1 164 ? 45.857 -3.376 -61.671 1.00 94.12 164 GLU A N 1
ATOM 1363 C CA . GLU A 1 164 ? 46.276 -4.576 -62.403 1.00 94.12 164 GLU A CA 1
ATOM 1364 C C . GLU A 1 164 ? 45.627 -4.632 -63.788 1.00 94.12 164 GLU A C 1
ATOM 1366 O O . GLU A 1 164 ? 46.309 -4.867 -64.785 1.00 94.12 164 GLU A O 1
ATOM 1371 N N . ASN A 1 165 ? 44.327 -4.346 -63.874 1.00 91.88 165 ASN A N 1
ATOM 1372 C CA . ASN A 1 165 ? 43.589 -4.335 -65.133 1.00 91.88 165 ASN A CA 1
ATOM 1373 C C . ASN A 1 165 ? 44.135 -3.271 -66.100 1.00 91.88 165 ASN A C 1
ATOM 1375 O O . ASN A 1 165 ? 44.390 -3.566 -67.266 1.00 91.88 165 ASN A O 1
ATOM 1379 N N . GLU A 1 166 ? 44.409 -2.054 -65.621 1.00 92.31 166 GLU A N 1
ATOM 1380 C CA . GLU A 1 166 ? 45.054 -1.019 -66.440 1.00 92.31 166 GLU A CA 1
ATOM 1381 C C . GLU A 1 166 ? 46.461 -1.430 -66.901 1.00 92.31 166 GLU A C 1
ATOM 1383 O O . GLU A 1 166 ? 46.813 -1.254 -68.072 1.00 92.31 166 GLU A O 1
ATOM 1388 N N . SER A 1 167 ? 47.248 -2.066 -66.031 1.00 92.25 167 SER A N 1
ATOM 1389 C CA . SER A 1 167 ? 48.569 -2.594 -66.396 1.00 92.25 167 SER A CA 1
ATOM 1390 C C . SER A 1 167 ? 48.476 -3.669 -67.485 1.00 92.25 167 SER A C 1
ATOM 1392 O O . SER A 1 167 ? 49.215 -3.625 -68.473 1.00 92.25 167 SER A O 1
ATOM 1394 N N . LEU A 1 168 ? 47.526 -4.600 -67.360 1.00 90.06 168 LEU A N 1
ATOM 1395 C CA . LEU A 1 168 ? 47.263 -5.640 -68.355 1.00 90.06 168 LEU A CA 1
ATOM 1396 C C . LEU A 1 168 ? 46.780 -5.051 -69.686 1.00 90.06 168 LEU A C 1
ATOM 1398 O O . LEU A 1 168 ? 47.257 -5.471 -70.740 1.00 90.06 168 LEU A O 1
ATOM 1402 N N . LYS A 1 169 ? 45.908 -4.032 -69.669 1.00 87.38 169 LYS A N 1
ATOM 1403 C CA . LYS A 1 169 ? 45.489 -3.308 -70.884 1.00 87.38 169 LYS A CA 1
ATOM 1404 C C . LYS A 1 169 ? 46.680 -2.680 -71.606 1.00 87.38 169 LYS A C 1
ATOM 1406 O O . LYS A 1 169 ? 46.758 -2.753 -72.834 1.00 87.38 169 LYS A O 1
ATOM 1411 N N . ILE A 1 170 ? 47.618 -2.077 -70.873 1.00 86.69 170 ILE A N 1
ATOM 1412 C CA . ILE A 1 170 ? 48.841 -1.505 -71.456 1.00 86.69 170 ILE A CA 1
ATOM 1413 C C . ILE A 1 170 ? 49.710 -2.606 -72.081 1.00 86.69 170 ILE A C 1
ATOM 1415 O O . ILE A 1 170 ? 50.202 -2.429 -73.197 1.00 86.69 170 ILE A O 1
ATOM 1419 N N . LEU A 1 171 ? 49.891 -3.739 -71.396 1.00 86.69 171 LEU A N 1
ATOM 1420 C CA . LEU A 1 171 ? 50.661 -4.876 -71.913 1.00 86.69 171 LEU A CA 1
ATOM 1421 C C . LEU A 1 171 ? 50.031 -5.476 -73.178 1.00 86.69 171 LEU A C 1
ATOM 1423 O O . LEU A 1 171 ? 50.742 -5.701 -74.156 1.00 86.69 171 LEU A O 1
ATOM 1427 N N . LEU A 1 172 ? 48.707 -5.655 -73.202 1.00 81.44 172 LEU A N 1
ATOM 1428 C CA . LEU A 1 172 ? 47.969 -6.137 -74.375 1.00 81.44 172 LEU A CA 1
ATOM 1429 C C . LEU A 1 172 ? 48.138 -5.209 -75.584 1.00 81.44 172 LEU A C 1
ATOM 1431 O O . LEU A 1 172 ? 48.421 -5.680 -76.685 1.00 81.44 172 LEU A O 1
ATOM 1435 N N . ARG A 1 173 ? 48.048 -3.886 -75.374 1.00 79.50 173 ARG A N 1
ATOM 1436 C CA . ARG A 1 173 ? 48.308 -2.892 -76.431 1.00 79.50 173 ARG A CA 1
ATOM 1437 C C . ARG A 1 173 ? 49.731 -3.003 -76.985 1.00 79.50 173 ARG A C 1
ATOM 1439 O O . ARG A 1 173 ? 49.914 -2.923 -78.195 1.00 79.50 173 ARG A O 1
ATOM 1446 N N . LYS A 1 174 ? 50.732 -3.208 -76.121 1.00 79.44 174 LYS A N 1
ATOM 1447 C CA . LYS A 1 174 ? 52.141 -3.373 -76.527 1.00 79.44 174 LYS A CA 1
ATOM 1448 C C . LYS A 1 174 ? 52.403 -4.684 -77.275 1.00 79.44 174 LYS A C 1
ATOM 1450 O O . LYS A 1 174 ? 53.259 -4.705 -78.151 1.00 79.44 174 LYS A O 1
ATOM 1455 N N . ALA A 1 175 ? 51.674 -5.751 -76.954 1.00 77.75 175 ALA A N 1
ATOM 1456 C CA . ALA A 1 175 ? 51.793 -7.053 -77.611 1.00 77.75 175 ALA A CA 1
ATOM 1457 C C . ALA A 1 175 ? 51.117 -7.117 -78.999 1.00 77.75 175 ALA A C 1
ATOM 1459 O O . ALA A 1 175 ? 51.215 -8.139 -79.672 1.00 77.75 175 ALA A O 1
ATOM 1460 N N . GLY A 1 176 ? 50.425 -6.055 -79.437 1.00 61.84 176 GLY A N 1
ATOM 1461 C CA . GLY A 1 176 ? 49.787 -5.989 -80.758 1.00 61.84 176 GLY A CA 1
ATOM 1462 C C . GLY A 1 176 ? 48.537 -6.866 -80.916 1.00 61.84 176 GLY A C 1
ATOM 1463 O O . GLY A 1 176 ? 48.073 -7.066 -82.036 1.00 61.84 176 GLY A O 1
ATOM 1464 N N . ILE A 1 177 ? 47.976 -7.388 -79.820 1.00 60.38 177 ILE A N 1
ATOM 1465 C CA . ILE A 1 177 ? 46.781 -8.241 -79.837 1.00 60.38 177 ILE A CA 1
ATOM 1466 C C . ILE A 1 177 ? 45.539 -7.339 -79.777 1.00 60.38 177 ILE A C 1
ATOM 1468 O O . ILE A 1 177 ? 45.189 -6.820 -78.719 1.00 60.38 177 ILE A O 1
ATOM 1472 N N . SER A 1 178 ? 44.871 -7.139 -80.916 1.00 55.41 178 SER A N 1
ATOM 1473 C CA . SER A 1 178 ? 43.656 -6.313 -81.047 1.00 55.41 178 SER A CA 1
ATOM 1474 C C . SER A 1 178 ? 42.337 -7.091 -80.924 1.00 55.41 178 SER A C 1
ATOM 1476 O O . SER A 1 178 ? 41.281 -6.472 -80.816 1.00 55.41 178 SER A O 1
ATOM 1478 N N . ASN A 1 179 ? 42.371 -8.427 -80.874 1.00 58.12 179 ASN A N 1
ATOM 1479 C CA . ASN A 1 179 ? 41.173 -9.252 -80.696 1.00 58.12 179 ASN A CA 1
ATOM 1480 C C . ASN A 1 179 ? 40.958 -9.601 -79.221 1.00 58.12 179 ASN A C 1
ATOM 1482 O O . ASN A 1 179 ? 41.290 -10.693 -78.764 1.00 58.12 179 ASN A O 1
ATOM 1486 N N . VAL A 1 180 ? 40.371 -8.667 -78.477 1.00 55.25 180 VAL A N 1
ATOM 1487 C CA . VAL A 1 180 ? 39.727 -8.989 -77.201 1.00 55.25 180 VAL A CA 1
ATOM 1488 C C . VAL A 1 180 ? 38.340 -9.544 -77.535 1.00 55.25 180 VAL A C 1
ATOM 1490 O O . VAL A 1 180 ? 37.489 -8.813 -78.040 1.00 55.25 180 VAL A O 1
ATOM 1493 N N . LEU A 1 181 ? 38.116 -10.842 -77.309 1.00 53.78 181 LEU A N 1
ATOM 1494 C CA . LEU A 1 181 ? 36.787 -11.449 -77.421 1.00 53.78 181 LEU A CA 1
ATOM 1495 C C . LEU A 1 181 ? 35.845 -10.765 -76.424 1.00 53.78 181 LEU A C 1
ATOM 1497 O O . LEU A 1 181 ? 36.021 -10.857 -75.210 1.00 53.78 181 LEU A O 1
ATOM 1501 N N . ASN A 1 182 ? 34.861 -10.049 -76.959 1.00 49.81 182 ASN A N 1
ATOM 1502 C CA . ASN A 1 182 ? 33.798 -9.423 -76.192 1.00 49.81 182 ASN A CA 1
ATOM 1503 C C . ASN A 1 182 ? 32.779 -10.511 -75.821 1.00 49.81 182 ASN A C 1
ATOM 1505 O O . ASN A 1 182 ? 32.010 -10.947 -76.674 1.00 49.81 182 ASN A O 1
ATOM 1509 N N . PHE A 1 183 ? 32.785 -10.974 -74.571 1.00 53.47 183 PHE A N 1
ATOM 1510 C CA . PHE A 1 183 ? 31.842 -11.992 -74.084 1.00 53.47 183 PHE A CA 1
ATOM 1511 C C . PHE A 1 183 ? 30.466 -11.419 -73.690 1.00 53.47 183 PHE A C 1
ATOM 1513 O O . PHE A 1 183 ? 29.702 -12.083 -73.001 1.00 53.47 183 PHE A O 1
ATOM 1520 N N . ASN A 1 184 ? 30.102 -10.222 -74.162 1.00 50.41 184 ASN A N 1
ATOM 1521 C CA . ASN A 1 184 ? 28.735 -9.701 -74.057 1.00 50.41 184 ASN A CA 1
ATOM 1522 C C . ASN A 1 184 ? 27.863 -10.172 -75.232 1.00 50.41 184 ASN A C 1
ATOM 1524 O O . ASN A 1 184 ? 27.356 -9.353 -75.990 1.00 50.41 184 ASN A O 1
ATOM 1528 N N . ASN A 1 185 ? 27.707 -11.486 -75.386 1.00 44.31 185 ASN A N 1
ATOM 1529 C CA . ASN A 1 185 ? 26.617 -12.083 -76.162 1.00 44.31 185 ASN A CA 1
ATOM 1530 C C . ASN A 1 185 ? 26.261 -13.446 -75.554 1.00 44.31 185 ASN A C 1
ATOM 1532 O O . ASN A 1 185 ? 26.761 -14.480 -76.000 1.00 44.31 185 ASN A O 1
ATOM 1536 N N . ASN A 1 186 ? 25.463 -13.407 -74.482 1.00 35.28 186 ASN A N 1
ATOM 1537 C CA . ASN A 1 186 ? 24.263 -14.224 -74.247 1.00 35.28 186 ASN A CA 1
ATOM 1538 C C . ASN A 1 186 ? 23.632 -13.857 -72.902 1.00 35.28 186 ASN A C 1
ATOM 1540 O O . ASN A 1 186 ? 24.368 -13.859 -71.892 1.00 35.28 186 ASN A O 1
#

Secondary structure (DSSP, 8-state):
-HHHHHHHHHHHHHHHTTGGGG-STTS-HHHHHHHHHHHHHHHHHHHHHHHHHHHHHHT---HHHHHHHTT--HHHHHH-IIIIIHHHHHHHHHHHHHTTT-HHHHHHHHHHHHHHHHHHHHHHHHHHHHHHHHHHHHHHHHHHHHHHHHHHHHHHHHHHHHHHHHHHHHHHHHTT----------

Organism: NCBI:txid1202712

Foldseek 3Di:
DVLVVLLVVLLVVCCVVCPVPSDPPPDDPVVSVVSSVVSVVVVVVVVVVVVVVVVCVQCQQDLVSCCVVVVHPSVNQVVPCVPNVCVSVVVSVVVVVVCVVCPVVVVVVVVVVVVVVVVVVVVVVVVVVVVVVVVVVVVVVVVVVVVVVVVVVVVVVVVVVVVVVVVVVVVCVVVVPPDDPDPPDD

pLDDT: mean 89.57, std 11.65, range [35.28, 98.12]